Protein 6QTW (pdb70)

Solvent-accessible surface area: 12572 Å² total

CATH classification: 2.130.10.10

Organism: Arabidopsis thaliana (NCBI:txid3702)

Secondary structure (DSSP, 8-state):
---EEEEEEEE---EEEEEE-TTSSEEEEEETTSEEEEEEHHHHHH-----SEEEE-SS-EEEEEE-SSSTTEEEEEETTS-EEEEETTT--EEEEE---SS-EEEEEE-SSSTT-EEEEETTSEEEE----SS-SEEEE-SS-B--EE-SS-TTEEEEEBTTS-EEEEETT-TTS-SEEE---SS-EEEEEESSSSEEEEEETTTEEEEEETTTTEEEEEE--S--SSB---EEE-SSEEEE--TTSEEEEEETT-SS-SEEEE----EEEEEE-TTSSEEEEEETT--EEEEEEE-/-TTB---

GO terms:
  GO:0005634 nucleus (C, IDA)
  GO:0061630 ubiquitin protein ligase activity (F, EXP)
  GO:0005634 nucleus (C, EXP)
  GO:0005737 cytoplasm (C, EXP)
  GO:0004842 ubiquitin-protein transferase activity (F, IMP)
  GO:0005515 protein binding (F, IPI)
  GO:0061630 ubiquitin protein ligase activity (F, IDA)
  GO:0004842 ubiquitin-protein transferase activity (F, IDA)
  GO:0016604 nuclear body (C, IDA)
  GO:0009640 photomorphogenesis (P, IGI)
  GO:0009647 skotomorphogenesis (P, TAS)
  GO:0000152 nuclear ubiquitin ligase complex (C, TAS)
  GO:0010119 regulation of stomatal movement (P, IGI)
  GO:0009641 shade avoidance (P, IMP)
  GO:0009649 entrainment of circadian clock (P, IMP)
  GO:0009963 positive regulation of flavonoid biosynthetic process (P, IMP)
  GO:0010119 regulation of stomatal movement (P, IMP)
  GO:0010224 response to UV-B (P, IMP)
  GO:0046283 anthocyanin-containing compound metabolic process (P, IMP)
  GO:0048573 photoperiodism, flowering (P, IMP)

Nearest PDB structures (foldseek):
  6qtw-assembly1_A  TM=1.003E+00  e=1.533E-63  Arabidopsis thaliana
  6qtv-assembly1_A  TM=1.002E+00  e=5.139E-62  Arabidopsis thaliana
  6qtt-assembly1_A  TM=1.002E+00  e=6.359E-62  Arabidopsis thaliana
  6qts-assembly1_A  TM=1.002E+00  e=3.884E-61  Arabidopsis thaliana
  5kwn-assembly1_A  TM=9.994E-01  e=6.877E-60  Arabidopsis thaliana

Structure (mmCIF, N/CA/C/O backbone):
data_6QTW
#
_entry.id   6QTW
#
_cell.length_a   48.620
_cell.length_b   55.142
_cell.length_c   103.155
_cell.angle_alpha   90.000
_cell.angle_beta   90.000
_cell.angle_gamma   90.000
#
_symmetry.space_group_name_H-M   'P 21 21 21'
#
loop_
_entity.id
_entity.type
_entity.pdbx_description
1 polymer 'E3 ubiquitin-protein ligase COP1'
2 polymer Cryptochrome-1
3 non-polymer 'MALONATE ION'
4 non-polymer GLYCEROL
5 water water
#
loop_
_atom_site.group_PDB
_atom_site.id
_atom_site.type_symbol
_atom_site.label_atom_id
_atom_site.label_alt_id
_atom_site.label_comp_id
_atom_site.label_asym_id
_atom_site.label_entity_id
_atom_site.label_seq_id
_atom_site.pdbx_PDB_ins_code
_atom_site.Cartn_x
_atom_site.Cartn_y
_atom_site.Cartn_z
_atom_site.occupancy
_atom_site.B_iso_or_equiv
_atom_site.auth_seq_id
_atom_site.auth_comp_id
_atom_site.auth_asym_id
_atom_site.auth_atom_id
_atom_site.pdbx_PDB_model_num
ATOM 1 N N . ARG A 1 7 ? -34.09551 -16.37537 12.36550 1.000 33.19915 352 ARG A N 1
ATOM 2 C CA . ARG A 1 7 ? -33.35577 -16.73470 11.16628 1.000 32.02452 352 ARG A CA 1
ATOM 3 C C . ARG A 1 7 ? -32.01170 -17.39192 11.48310 1.000 26.41789 352 ARG A C 1
ATOM 4 O O . ARG A 1 7 ? -31.63264 -18.38723 10.86177 1.000 26.32670 352 ARG A O 1
ATOM 24 N N . TYR A 1 8 ? -31.28429 -16.81289 12.42867 1.000 20.55703 353 TYR A N 1
ATOM 25 C CA . TYR A 1 8 ? -29.98239 -17.32109 12.83168 1.000 15.59304 353 TYR A CA 1
ATOM 26 C C . TYR A 1 8 ? -29.97385 -17.61536 14.32163 1.000 14.92674 353 TYR A C 1
ATOM 27 O O . TYR A 1 8 ? -30.52869 -16.85473 15.11736 1.000 16.62566 353 TYR A O 1
ATOM 45 N N . SER A 1 9 ? -29.32594 -18.70927 14.70128 1.000 13.95097 354 SER A N 1
ATOM 46 C CA . SER A 1 9 ? -29.14574 -19.01410 16.10966 1.000 14.42456 354 SER A CA 1
ATOM 47 C C . SER A 1 9 ? -27.71190 -19.32123 16.49466 1.000 12.04273 354 SER A C 1
ATOM 48 O O . SER A 1 9 ? -27.44518 -19.46116 17.68760 1.000 12.05030 354 SER A O 1
ATOM 56 N N . ARG A 1 10 ? -26.78770 -19.44952 15.54030 1.000 11.09302 355 ARG A N 1
ATOM 57 C CA . ARG A 1 10 ? -25.42930 -19.85091 15.86111 1.000 11.66948 355 ARG A CA 1
ATOM 58 C C . ARG A 1 10 ? -24.45646 -19.25689 14.85303 1.000 10.98787 355 ARG A C 1
ATOM 59 O O . ARG A 1 10 ? -24.84590 -18.71186 13.81514 1.000 11.29939 355 ARG A O 1
ATOM 80 N N . LEU A 1 11 ? -23.17538 -19.39066 15.18583 1.000 11.53262 356 LEU A N 1
ATOM 81 C CA . LEU A 1 11 ? -22.06563 -19.06971 14.30671 1.000 11.33578 356 LEU A CA 1
ATOM 82 C C . LEU A 1 11 ? -21.33111 -20.37011 14.03583 1.000 11.24535 356 LEU A C 1
ATOM 83 O O . LEU A 1 11 ? -20.88827 -21.03729 14.97769 1.000 14.84882 356 LEU A O 1
ATOM 99 N N . ARG A 1 12 ? -21.23359 -20.74017 12.76875 1.000 10.21919 357 ARG A N 1
ATOM 100 C CA . ARG A 1 12 ? -20.50473 -21.93365 12.36500 1.000 11.64810 357 ARG A CA 1
ATOM 101 C C . ARG A 1 12 ? -19.07239 -21.54268 12.02026 1.000 10.63521 357 ARG A C 1
ATOM 102 O O . ARG A 1 12 ? -18.84044 -20.52989 11.35456 1.000 11.41510 357 ARG A O 1
ATOM 123 N N . VAL A 1 13 ? -18.12019 -22.35548 12.46245 1.000 10.35310 358 VAL A N 1
ATOM 124 C CA . VAL A 1 13 ? -16.72593 -22.17250 12.08622 1.000 10.85521 358 VAL A CA 1
ATOM 125 C C . VAL A 1 13 ? -16.51526 -22.84777 10.73912 1.000 11.01767 358 VAL A C 1
ATOM 126 O O . VAL A 1 13 ? -16.66660 -24.06678 10.61592 1.000 12.91860 358 VAL A O 1
ATOM 139 N N . ILE A 1 14 ? -16.13913 -22.06937 9.72999 1.000 9.73983 359 ILE A N 1
ATOM 140 C CA . ILE A 1 14 ? -15.83147 -22.65525 8.42843 1.000 11.81472 359 ILE A CA 1
ATOM 141 C C . ILE A 1 14 ? -14.34858 -22.67954 8.09027 1.000 12.70365 359 ILE A C 1
ATOM 142 O O . ILE A 1 14 ? -13.97506 -23.35724 7.12061 1.000 16.13054 359 ILE A O 1
ATOM 158 N N . ALA A 1 15 ? -13.49166 -21.99669 8.84896 1.000 11.79545 360 ALA A N 1
ATOM 159 C CA . ALA A 1 15 ? -12.05102 -22.08646 8.65974 1.000 13.48702 360 ALA A CA 1
ATOM 160 C C . ALA A 1 15 ? -11.38208 -21.53052 9.90909 1.000 12.85259 360 ALA A C 1
ATOM 161 O O . ALA A 1 15 ? -11.93892 -20.67313 10.59183 1.000 12.47588 360 ALA A O 1
ATOM 168 N N . GLU A 1 16 ? -10.17628 -22.00779 10.18424 1.000 14.80904 361 GLU A N 1
ATOM 169 C CA . GLU A 1 16 ? -9.40401 -21.56744 11.34083 1.000 17.36101 361 GLU A CA 1
ATOM 170 C C . GLU A 1 16 ? -7.94809 -21.53112 10.90856 1.000 17.86706 361 GLU A C 1
ATOM 171 O O . GLU A 1 16 ? -7.46474 -22.49045 10.29698 1.000 20.27962 361 GLU A O 1
ATOM 183 N N . ILE A 1 17 ? -7.27015 -20.41642 11.16727 1.000 17.26585 362 ILE A N 1
ATOM 184 C CA . ILE A 1 17 ? -5.83088 -20.30575 10.96243 1.000 19.51610 362 ILE A CA 1
ATOM 185 C C . ILE A 1 17 ? -5.23079 -20.15719 12.35205 1.000 22.65966 362 ILE A C 1
ATOM 186 O O . ILE A 1 17 ? -5.47528 -19.15325 13.03279 1.000 19.31056 362 ILE A O 1
ATOM 202 N N . ARG A 1 18 ? -4.44868 -21.14770 12.77709 1.000 28.66469 363 ARG A N 1
ATOM 203 C CA . ARG A 1 18 ? -3.88327 -21.13564 14.13181 1.000 34.89282 363 ARG A CA 1
ATOM 204 C C . ARG A 1 18 ? -2.42719 -20.70226 14.09897 1.000 35.07521 363 ARG A C 1
ATOM 205 O O . ARG A 1 18 ? -1.94150 -20.22663 13.07290 1.000 35.34671 363 ARG A O 1
ATOM 226 N N . ASN A 1 27 ? 0.94984 -12.49426 18.00330 1.000 27.52933 372 ASN A N 1
ATOM 227 C CA . ASN A 1 27 ? 0.22399 -12.41484 19.28592 1.000 24.78026 372 ASN A CA 1
ATOM 228 C C . ASN A 1 27 ? -1.13946 -11.74285 19.03633 1.000 17.54094 372 ASN A C 1
ATOM 229 O O . ASN A 1 27 ? -1.86278 -12.20211 18.17772 1.000 17.02692 372 ASN A O 1
ATOM 239 N N . ILE A 1 28 ? -1.48251 -10.67010 19.76536 1.000 13.83420 373 ILE A N 1
ATOM 240 C CA . ILE A 1 28 ? -2.78507 -10.02803 19.59587 1.000 11.93883 373 ILE A CA 1
ATOM 241 C C . ILE A 1 28 ? -2.93555 -9.52862 18.16893 1.000 10.78732 373 ILE A C 1
ATOM 242 O O . ILE A 1 28 ? -2.07417 -8.80579 17.66048 1.000 11.36411 373 ILE A O 1
ATOM 258 N N . VAL A 1 29 ? -4.04961 -9.87659 17.53635 1.000 9.78853 374 VAL A N 1
ATOM 259 C CA . VAL A 1 29 ? -4.42694 -9.32706 16.23968 1.000 8.43081 374 VAL A CA 1
ATOM 260 C C . VAL A 1 29 ? -5.31183 -8.11879 16.50609 1.000 8.21654 374 VAL A C 1
ATOM 261 O O . VAL A 1 29 ? -6.44964 -8.26569 16.95486 1.000 9.54727 374 VAL A O 1
ATOM 274 N N . SER A 1 30 ? -4.77561 -6.92244 16.22820 1.000 8.75395 375 SER A N 1
ATOM 275 C CA . SER A 1 30 ? -5.48452 -5.66956 16.44523 1.000 8.89741 375 SER A CA 1
ATOM 276 C C . SER A 1 30 ? -6.49736 -5.35582 15.35973 1.000 9.43744 375 SER A C 1
ATOM 277 O O . SER A 1 30 ? -7.42444 -4.57526 15.59887 1.000 10.75063 375 SER A O 1
ATOM 285 N N . SER A 1 31 ? -6.33208 -5.90994 14.16801 1.000 8.17230 376 SER A N 1
ATOM 286 C CA . SER A 1 31 ? -7.16568 -5.50640 13.05469 1.000 9.25092 376 SER A CA 1
ATOM 287 C C . SER A 1 31 ? -7.23989 -6.64358 12.05113 1.000 7.97856 376 SER A C 1
ATOM 288 O O . SER A 1 31 ? -6.24583 -7.33368 11.79903 1.000 9.23883 376 SER A O 1
ATOM 296 N N . ILE A 1 32 ? -8.43501 -6.86125 11.52066 1.000 8.65057 377 ILE A N 1
ATOM 297 C CA . ILE A 1 32 ? -8.67419 -7.82811 10.45219 1.000 7.82758 377 ILE A CA 1
ATOM 298 C C . ILE A 1 32 ? -9.67008 -7.17140 9.50453 1.000 7.82270 377 ILE A C 1
ATOM 299 O O . ILE A 1 32 ? -10.71898 -6.69907 9.94673 1.000 9.21696 377 ILE A O 1
ATOM 315 N N . GLU A 1 33 ? -9.32364 -7.08474 8.21916 1.000 8.50055 378 GLU A N 1
ATOM 316 C CA . GLU A 1 33 ? -10.14458 -6.32560 7.27881 1.000 8.46093 378 GLU A CA 1
ATOM 317 C C . GLU A 1 33 ? -10.09254 -6.92768 5.87741 1.000 8.55285 378 GLU A C 1
ATOM 318 O O . GLU A 1 33 ? -9.02047 -7.31839 5.41625 1.000 7.57664 378 GLU A O 1
ATOM 330 N N . PHE A 1 34 ? -11.24554 -6.94605 5.20380 1.000 8.74796 379 PHE A N 1
ATOM 331 C CA . PHE A 1 34 ? -11.34319 -7.30784 3.79688 1.000 8.49793 379 PHE A CA 1
ATOM 332 C C . PHE A 1 34 ? -10.97524 -6.14143 2.87755 1.000 8.87281 379 PHE A C 1
ATOM 333 O O . PHE A 1 34 ? -11.23873 -4.97341 3.18483 1.000 9.91354 379 PHE A O 1
ATOM 350 N N . ASP A 1 35 ? -10.40001 -6.47746 1.71599 1.000 9.10558 380 ASP A N 1
ATOM 351 C CA . ASP A 1 35 ? -10.15188 -5.48925 0.66556 1.000 9.44864 380 ASP A CA 1
ATOM 352 C C . ASP A 1 35 ? -11.46085 -5.06082 -0.01122 1.000 10.12856 380 ASP A C 1
ATOM 353 O O . ASP A 1 35 ? -12.56005 -5.48347 0.35171 1.000 11.18785 380 ASP A O 1
ATOM 362 N N . ARG A 1 36 ? -11.31943 -4.19771 -1.02388 1.000 11.53077 381 ARG A N 1
ATOM 363 C CA . ARG A 1 36 ? -12.46367 -3.56628 -1.67001 1.000 13.28332 381 ARG A CA 1
ATOM 364 C C . ARG A 1 36 ? -13.44880 -4.57868 -2.24035 1.000 12.06926 381 ARG A C 1
ATOM 365 O O . ARG A 1 36 ? -14.62931 -4.25610 -2.40665 1.000 14.11686 381 ARG A O 1
ATOM 386 N N . ASP A 1 37 ? -12.98960 -5.76884 -2.60241 1.000 10.24737 382 ASP A N 1
ATOM 387 C CA . ASP A 1 37 ? -13.82248 -6.76218 -3.26424 1.000 10.81355 382 ASP A CA 1
ATOM 388 C C . ASP A 1 37 ? -14.15858 -7.94737 -2.37163 1.000 10.25627 382 ASP A C 1
ATOM 389 O O . ASP A 1 37 ? -14.74686 -8.92383 -2.85229 1.000 11.66549 382 ASP A O 1
ATOM 398 N N . ASP A 1 38 ? -13.80666 -7.88412 -1.08549 1.000 9.62319 383 ASP A N 1
ATOM 399 C CA . ASP A 1 38 ? -13.95708 -9.02656 -0.17946 1.000 9.95812 383 ASP A CA 1
ATOM 400 C C . ASP A 1 38 ? -13.25902 -10.26119 -0.74557 1.000 10.44349 383 ASP A C 1
ATOM 401 O O . ASP A 1 38 ? -13.72424 -11.39160 -0.58587 1.000 12.77294 383 ASP A O 1
ATOM 410 N N . GLU A 1 39 ? -12.13275 -10.04537 -1.42067 1.000 10.92791 384 GLU A N 1
ATOM 411 C CA . GLU A 1 39 ? -11.34865 -11.13097 -1.99639 1.000 12.32112 384 GLU A CA 1
ATOM 412 C C . GLU A 1 39 ? -10.14698 -11.47894 -1.13208 1.000 11.61935 384 GLU A C 1
ATOM 413 O O . GLU A 1 39 ? -9.94110 -12.64379 -0.80369 1.000 12.49818 384 GLU A O 1
ATOM 425 N N . LEU A 1 40 ? -9.34619 -10.48946 -0.77404 1.000 10.40742 385 LEU A N 1
ATOM 426 C CA . LEU A 1 40 ? -8.25212 -10.64883 0.16727 1.000 9.47293 385 LEU A CA 1
ATOM 427 C C . LEU A 1 40 ? -8.66728 -10.07092 1.50256 1.000 8.83322 385 LEU A C 1
ATOM 428 O O . LEU A 1 40 ? -9.57465 -9.23469 1.59037 1.000 9.20309 385 LEU A O 1
ATOM 444 N N . PHE A 1 41 ? -8.00684 -10.53733 2.55299 1.000 8.87721 386 PHE A N 1
ATOM 445 C CA . PHE A 1 41 ? -8.10508 -9.87654 3.84392 1.000 8.40251 386 PHE A CA 1
ATOM 446 C C . PHE A 1 41 ? -6.72040 -9.74749 4.44539 1.000 8.86721 386 PHE A C 1
ATOM 447 O O . PHE A 1 41 ? -5.78941 -10.45923 4.07343 1.000 10.84477 386 PHE A O 1
ATOM 464 N N . ALA A 1 42 ? -6.59440 -8.80939 5.36873 1.000 8.28753 387 ALA A N 1
ATOM 465 C CA . ALA A 1 42 ? -5.32221 -8.55018 6.01076 1.000 9.19564 387 ALA A CA 1
ATOM 466 C C . ALA A 1 42 ? -5.49298 -8.53694 7.51550 1.000 8.41088 387 ALA A C 1
ATOM 467 O O . ALA A 1 42 ? -6.54736 -8.16870 8.03000 1.000 7.86009 387 ALA A O 1
ATOM 474 N N . THR A 1 43 ? -4.42592 -8.94031 8.20658 1.000 8.63627 388 THR A N 1
ATOM 475 C CA . THR A 1 43 ? -4.35739 -8.90701 9.66252 1.000 8.84532 388 THR A CA 1
ATOM 476 C C . THR A 1 43 ? -3.12428 -8.11806 10.07465 1.000 9.18547 388 THR A C 1
ATOM 477 O O . THR A 1 43 ? -2.12930 -8.05747 9.35006 1.000 9.75411 388 THR A O 1
ATOM 488 N N . ALA A 1 44 ? -3.19616 -7.52244 11.26002 1.000 8.82346 389 ALA A N 1
ATOM 489 C CA . ALA A 1 44 ? -2.05626 -6.81642 11.81546 1.000 9.27760 389 ALA A CA 1
ATOM 490 C C . ALA A 1 44 ? -2.22756 -6.72695 13.31706 1.000 9.39150 389 ALA A C 1
ATOM 491 O O . ALA A 1 44 ? -3.33522 -6.75317 13.83080 1.000 11.34304 389 ALA A O 1
ATOM 498 N N . GLY A 1 45 ? -1.11210 -6.56880 14.01094 1.000 9.59557 390 GLY A N 1
ATOM 499 C CA . GLY A 1 45 ? -1.17259 -6.42913 15.44266 1.000 10.02753 390 GLY A CA 1
ATOM 500 C C . GLY A 1 45 ? 0.17266 -6.23190 16.08609 1.000 10.63348 390 GLY A C 1
ATOM 501 O O . GLY A 1 45 ? 1.06186 -5.58727 15.52979 1.000 10.50355 390 GLY A O 1
ATOM 505 N N . VAL A 1 46 ? 0.33580 -6.81594 17.26825 1.000 10.97136 391 VAL A N 1
ATOM 506 C CA . VAL A 1 46 ? 1.53000 -6.57034 18.06166 1.000 12.87853 391 VAL A CA 1
ATOM 507 C C . VAL A 1 46 ? 2.76353 -7.28520 17.53844 1.000 14.03621 391 VAL A C 1
ATOM 508 O O . VAL A 1 46 ? 3.87336 -6.95862 17.96872 1.000 13.83739 391 VAL A O 1
ATOM 521 N N . SER A 1 47 ? 2.61539 -8.22132 16.60759 1.000 13.19573 392 SER A N 1
ATOM 522 C CA . SER A 1 47 ? 3.77430 -8.88898 16.03991 1.000 13.87763 392 SER A CA 1
ATOM 523 C C . SER A 1 47 ? 4.47817 -8.05767 14.97716 1.000 14.23510 392 SER A C 1
ATOM 524 O O . SER A 1 47 ? 5.49874 -8.50387 14.43782 1.000 15.25021 392 SER A O 1
ATOM 532 N N . ARG A 1 48 ? 3.98397 -6.86285 14.67052 1.000 12.98759 393 ARG A N 1
ATOM 533 C CA . ARG A 1 48 ? 4.69891 -5.94292 13.78034 1.000 12.42783 393 ARG A CA 1
ATOM 534 C C . ARG A 1 48 ? 4.77836 -6.48071 12.35238 1.000 13.23818 393 ARG A C 1
ATOM 535 O O . ARG A 1 48 ? 5.81718 -6.39145 11.69537 1.000 14.15164 393 ARG A O 1
ATOM 556 N N . CYS A 1 49 ? 3.68732 -7.05465 11.86781 1.000 13.65086 394 CYS A N 1
ATOM 557 C CA A CYS A 1 49 ? 3.62925 -7.62441 10.52147 0.625 14.46929 394 CYS A CA 1
ATOM 558 C CA B CYS A 1 49 ? 3.64325 -7.47336 10.48290 0.375 14.02113 394 CYS A CA 1
ATOM 559 C C . CYS A 1 49 ? 2.20888 -7.48648 9.98870 1.000 14.07777 394 CYS A C 1
ATOM 560 O O . CYS A 1 49 ? 1.26648 -7.84417 10.69580 1.000 16.73574 394 CYS A O 1
ATOM 575 N N . ILE A 1 50 ? 2.05391 -7.01935 8.76505 1.000 11.41933 395 ILE A N 1
ATOM 576 C CA . ILE A 1 50 ? 0.76692 -7.00977 8.08844 1.000 10.23156 395 ILE A CA 1
ATOM 577 C C . ILE A 1 50 ? 0.76461 -8.23037 7.18738 1.000 9.84764 395 ILE A C 1
ATOM 578 O O . ILE A 1 50 ? 1.65466 -8.37445 6.34577 1.000 11.71047 395 ILE A O 1
ATOM 594 N N . LYS A 1 51 ? -0.18668 -9.13750 7.39713 1.000 9.70984 396 LYS A N 1
ATOM 595 C CA . LYS A 1 51 ? -0.29321 -10.34992 6.60203 1.000 9.88639 396 LYS A CA 1
ATOM 596 C C . LYS A 1 51 ? -1.54413 -10.27821 5.75148 1.000 9.78183 396 LYS A C 1
ATOM 597 O O . LYS A 1 51 ? -2.60937 -9.90018 6.23641 1.000 11.75343 396 LYS A O 1
ATOM 616 N N . VAL A 1 52 ? -1.41440 -10.65240 4.48847 1.000 8.34866 397 VAL A N 1
ATOM 617 C CA . VAL A 1 52 ? -2.52119 -10.64058 3.53388 1.000 8.95399 397 VAL A CA 1
ATOM 618 C C . VAL A 1 52 ? -2.81350 -12.07467 3.12368 1.000 8.35324 397 VAL A C 1
ATOM 619 O O . VAL A 1 52 ? -1.90482 -12.82117 2.73048 1.000 9.73854 397 VAL A O 1
ATOM 632 N N . PHE A 1 53 ? -4.09058 -12.45432 3.21815 1.000 8.67906 398 PHE A N 1
ATOM 633 C CA . PHE A 1 53 ? -4.55676 -13.79238 2.89432 1.000 8.77550 398 PHE A CA 1
ATOM 634 C C . PHE A 1 53 ? -5.60501 -13.71390 1.79308 1.000 8.47537 398 PHE A C 1
ATOM 635 O O . PHE A 1 53 ? -6.32082 -12.71667 1.66894 1.000 9.41896 398 PHE A O 1
ATOM 652 N N . ASP A 1 54 ? -5.72732 -14.80461 1.02544 1.000 10.10145 399 ASP A N 1
ATOM 653 C CA . ASP A 1 54 ? -6.78198 -14.95636 0.02944 1.000 10.34524 399 ASP A CA 1
ATOM 654 C C . ASP A 1 54 ? -7.96988 -15.65472 0.69038 1.000 9.56483 399 ASP A C 1
ATOM 655 O O . ASP A 1 54 ? -7.84014 -16.78345 1.15614 1.000 10.01454 399 ASP A O 1
ATOM 664 N N . PHE A 1 55 ? -9.11603 -14.97699 0.74969 1.000 9.89325 400 PHE A N 1
ATOM 665 C CA . PHE A 1 55 ? -10.25751 -15.53000 1.46974 1.000 11.05276 400 PHE A CA 1
ATOM 666 C C . PHE A 1 55 ? -10.67005 -16.89987 0.92903 1.000 11.54021 400 PHE A C 1
ATOM 667 O O . PHE A 1 55 ? -10.88351 -17.84263 1.69495 1.000 10.84913 400 PHE A O 1
ATOM 684 N N . SER A 1 56 ? -10.81542 -17.03136 -0.38579 1.000 12.67179 401 SER A N 1
ATOM 685 C CA A SER A 1 56 ? -11.28327 -18.29221 -0.95112 0.109 13.33532 401 SER A CA 1
ATOM 686 C CA B SER A 1 56 ? -11.30628 -18.29699 -0.90810 0.891 13.53354 401 SER A CA 1
ATOM 687 C C . SER A 1 56 ? -10.32745 -19.42614 -0.61322 1.000 13.33158 401 SER A C 1
ATOM 688 O O . SER A 1 56 ? -10.74817 -20.54892 -0.31097 1.000 14.42961 401 SER A O 1
ATOM 703 N N . SER A 1 57 ? -9.01960 -19.14796 -0.65546 1.000 13.11241 402 SER A N 1
ATOM 704 C CA . SER A 1 57 ? -8.04453 -20.18171 -0.32947 1.000 14.35658 402 SER A CA 1
ATOM 705 C C . SER A 1 57 ? -8.17463 -20.61255 1.11989 1.000 13.35226 402 SER A C 1
ATOM 706 O O . SER A 1 57 ? -8.09777 -21.80741 1.43171 1.000 14.78831 402 SER A O 1
ATOM 714 N N . VAL A 1 58 ? -8.37590 -19.64897 2.02384 1.000 12.35191 403 VAL A N 1
ATOM 715 C CA . VAL A 1 58 ? -8.53248 -19.96021 3.43690 1.000 14.24586 403 VAL A CA 1
ATOM 716 C C . VAL A 1 58 ? -9.73840 -20.85627 3.65290 1.000 15.21230 403 VAL A C 1
ATOM 717 O O . VAL A 1 58 ? -9.68239 -21.82658 4.42116 1.000 15.75313 403 VAL A O 1
ATOM 730 N N . VAL A 1 59 ? -10.84504 -20.55547 2.97526 1.000 14.32323 404 VAL A N 1
ATOM 731 C CA . VAL A 1 59 ? -12.05895 -21.33310 3.18031 1.000 16.63388 404 VAL A CA 1
ATOM 732 C C . VAL A 1 59 ? -11.92085 -22.72444 2.58152 1.000 19.50342 404 VAL A C 1
ATOM 733 O O . VAL A 1 59 ? -12.42949 -23.69977 3.14290 1.000 20.69574 404 VAL A O 1
ATOM 746 N N . ASN A 1 60 ? -11.22742 -22.84711 1.45351 1.000 20.92705 405 ASN A N 1
ATOM 747 C CA . ASN A 1 60 ? -11.16412 -24.12142 0.73817 1.000 28.00802 405 ASN A CA 1
ATOM 748 C C . ASN A 1 60 ? -10.08505 -25.07411 1.23915 1.000 33.20507 405 ASN A C 1
ATOM 749 O O . ASN A 1 60 ? -10.20886 -26.28388 1.02347 1.000 32.91479 405 ASN A O 1
ATOM 760 N N . GLU A 1 61 ? -9.05834 -24.58369 1.90755 1.000 39.62599 406 GLU A N 1
ATOM 761 C CA . GLU A 1 61 ? -7.85361 -25.35108 2.18022 1.000 47.37158 406 GLU A CA 1
ATOM 762 C C . GLU A 1 61 ? -7.76009 -25.74906 3.64825 1.000 51.14682 406 GLU A C 1
ATOM 763 O O . GLU A 1 61 ? -8.51330 -25.25495 4.49217 1.000 51.55921 406 GLU A O 1
ATOM 775 N N . PRO A 1 62 ? -6.85223 -26.68385 3.98896 1.000 54.93344 407 PRO A N 1
ATOM 776 C CA . PRO A 1 62 ? -6.78759 -27.20471 5.36083 1.000 56.77307 407 PRO A CA 1
ATOM 777 C C . PRO A 1 62 ? -5.91080 -26.39208 6.31272 1.000 58.07890 407 PRO A C 1
ATOM 778 O O . PRO A 1 62 ? -4.78401 -26.03834 5.96893 1.000 58.95430 407 PRO A O 1
ATOM 789 N N . GLN A 1 66 ? -2.21413 -22.87262 5.47015 1.000 37.85721 411 GLN A N 1
ATOM 790 C CA . GLN A 1 66 ? -2.75862 -21.51909 5.41428 1.000 37.25315 411 GLN A CA 1
ATOM 791 C C . GLN A 1 66 ? -1.64319 -20.48305 5.51736 1.000 35.35762 411 GLN A C 1
ATOM 792 O O . GLN A 1 66 ? -1.29994 -20.02576 6.61232 1.000 37.81084 411 GLN A O 1
ATOM 805 N N . CYS A 1 67 ? -1.09223 -20.09932 4.36462 1.000 28.83031 412 CYS A N 1
ATOM 806 C CA A CYS A 1 67 ? 0.02777 -19.17964 4.33304 0.398 26.11284 412 CYS A CA 1
ATOM 807 C CA B CYS A 1 67 ? 0.04664 -19.19686 4.28169 0.602 26.04005 412 CYS A CA 1
ATOM 808 C C . CYS A 1 67 ? -0.38129 -17.85494 3.70349 1.000 21.58193 412 CYS A C 1
ATOM 809 O O . CYS A 1 67 ? -1.14747 -17.82833 2.74164 1.000 19.62388 412 CYS A O 1
ATOM 824 N N . PRO A 1 68 ? 0.09365 -16.72834 4.23772 1.000 18.06092 413 PRO A N 1
ATOM 825 C CA . PRO A 1 68 ? -0.23603 -15.44754 3.61226 1.000 14.75262 413 PRO A CA 1
ATOM 826 C C . PRO A 1 68 ? 0.39538 -15.33679 2.23718 1.000 14.00795 413 PRO A C 1
ATOM 827 O O . PRO A 1 68 ? 1.45530 -15.91450 1.97353 1.000 15.96467 413 PRO A O 1
ATOM 838 N N . ILE A 1 69 ? -0.26334 -14.56133 1.36645 1.000 12.01441 414 ILE A N 1
ATOM 839 C CA . ILE A 1 69 ? 0.29849 -14.27829 0.04938 1.000 12.20441 414 ILE A CA 1
ATOM 840 C C . ILE A 1 69 ? 1.24078 -13.07820 0.07411 1.000 12.39985 414 ILE A C 1
ATOM 841 O O . ILE A 1 69 ? 2.01591 -12.88666 -0.87804 1.000 13.90809 414 ILE A O 1
ATOM 857 N N . VAL A 1 70 ? 1.17885 -12.25699 1.11286 1.000 12.27360 415 VAL A N 1
ATOM 858 C CA . VAL A 1 70 ? 2.11834 -11.15967 1.31059 1.000 14.65820 415 VAL A CA 1
ATOM 859 C C . VAL A 1 70 ? 2.26020 -10.93506 2.80758 1.000 13.06953 415 VAL A C 1
ATOM 860 O O . VAL A 1 70 ? 1.28552 -11.06541 3.55279 1.000 11.77118 415 VAL A O 1
ATOM 873 N N . GLU A 1 71 ? 3.46874 -10.58137 3.23544 1.000 14.99444 416 GLU A N 1
ATOM 874 C CA . GLU A 1 71 ? 3.73322 -10.12913 4.59436 1.000 17.92294 416 GLU A CA 1
ATOM 875 C C . GLU A 1 71 ? 4.60740 -8.89064 4.49325 1.000 17.81070 416 GLU A C 1
ATOM 876 O O . GLU A 1 71 ? 5.55634 -8.86644 3.70365 1.000 19.82860 416 GLU A O 1
ATOM 888 N N . MET A 1 72 ? 4.26942 -7.86125 5.25693 1.000 15.37886 417 MET A N 1
ATOM 889 C CA . MET A 1 72 ? 5.04915 -6.63425 5.32267 1.000 13.80130 417 MET A CA 1
ATOM 890 C C . MET A 1 72 ? 5.41285 -6.38841 6.77400 1.000 14.00056 417 MET A C 1
ATOM 891 O O . MET A 1 72 ? 4.53039 -6.22056 7.61025 1.000 12.72703 417 MET A O 1
ATOM 905 N N . SER A 1 73 ? 6.70785 -6.40014 7.06810 1.000 17.16638 418 SER A N 1
ATOM 906 C CA . SER A 1 73 ? 7.18658 -6.13851 8.41704 1.000 18.17025 418 SER A CA 1
ATOM 907 C C . SER A 1 73 ? 7.15488 -4.64778 8.70311 1.000 16.41262 418 SER A C 1
ATOM 908 O O . SER A 1 73 ? 7.43787 -3.82992 7.82435 1.000 16.72534 418 SER A O 1
ATOM 916 N N . THR A 1 74 ? 6.82988 -4.29455 9.94424 1.000 15.28284 419 THR A N 1
ATOM 917 C CA . THR A 1 74 ? 6.69973 -2.89854 10.32662 1.000 16.86568 419 THR A CA 1
ATOM 918 C C . THR A 1 74 ? 7.62998 -2.57034 11.48470 1.000 21.64316 419 THR A C 1
ATOM 919 O O . THR A 1 74 ? 8.10598 -3.44899 12.20636 1.000 21.25855 419 THR A O 1
ATOM 930 N N . ARG A 1 75 ? 7.86410 -1.26729 11.64586 1.000 25.67898 420 ARG A N 1
ATOM 931 C CA . ARG A 1 75 ? 8.73029 -0.74435 12.69377 1.000 30.06101 420 ARG A CA 1
ATOM 932 C C . ARG A 1 75 ? 8.08795 -0.86823 14.06882 1.000 26.43358 420 ARG A C 1
ATOM 933 O O . ARG A 1 75 ? 8.79116 -1.03921 15.07124 1.000 27.17872 420 ARG A O 1
ATOM 954 N N . SER A 1 76 ? 6.76211 -0.84624 14.12799 1.000 21.06626 421 SER A N 1
ATOM 955 C CA . SER A 1 76 ? 6.03141 -0.62833 15.36295 1.000 17.92955 421 SER A CA 1
ATOM 956 C C . SER A 1 76 ? 4.81690 -1.53851 15.38556 1.000 14.61223 421 SER A C 1
ATOM 957 O O . SER A 1 76 ? 4.35089 -1.99626 14.34378 1.000 15.89360 421 SER A O 1
ATOM 965 N N . LYS A 1 77 ? 4.32773 -1.81450 16.59466 1.000 11.94336 422 LYS A N 1
ATOM 966 C CA . LYS A 1 77 ? 3.08033 -2.54773 16.75920 1.000 10.28518 422 LYS A CA 1
ATOM 967 C C . LYS A 1 77 ? 1.94760 -1.80520 16.06781 1.000 9.27937 422 LYS A C 1
ATOM 968 O O . LYS A 1 77 ? 1.89977 -0.57331 16.05350 1.000 10.91742 422 LYS A O 1
ATOM 987 N N . LEU A 1 78 ? 1.01596 -2.56216 15.50281 1.000 9.10140 423 LEU A N 1
ATOM 988 C CA . LEU A 1 78 ? -0.04853 -2.01019 14.68619 1.000 9.82134 423 LEU A CA 1
ATOM 989 C C . LEU A 1 78 ? -1.35760 -2.01419 15.45149 1.000 8.52937 423 LEU A C 1
ATOM 990 O O . LEU A 1 78 ? -1.69357 -2.99837 16.12258 1.000 9.63608 423 LEU A O 1
ATOM 1006 N N . SER A 1 79 ? -2.10100 -0.92449 15.31524 1.000 8.20215 424 SER A N 1
ATOM 1007 C CA . SER A 1 79 ? -3.40281 -0.80273 15.95296 1.000 7.22439 424 SER A CA 1
ATOM 1008 C C . SER A 1 79 ? -4.57456 -0.97536 14.99979 1.000 7.59907 424 SER A C 1
ATOM 1009 O O . SER A 1 79 ? -5.66973 -1.33381 15.45936 1.000 8.36085 424 SER A O 1
ATOM 1017 N N . CYS A 1 80 ? -4.41949 -0.67746 13.70561 1.000 7.48287 425 CYS A N 1
ATOM 1018 C CA . CYS A 1 80 ? -5.57292 -0.62370 12.80951 1.000 7.77263 425 CYS A CA 1
ATOM 1019 C C . CYS A 1 80 ? -5.11743 -0.69805 11.36486 1.000 6.71208 425 CYS A C 1
ATOM 1020 O O . CYS A 1 80 ? -4.02405 -0.24153 11.01832 1.000 8.69446 425 CYS A O 1
ATOM 1028 N N . LEU A 1 81 ? -5.99127 -1.26867 10.53174 1.000 7.41582 426 LEU A N 1
ATOM 1029 C CA . LEU A 1 81 ? -5.84799 -1.29609 9.08373 1.000 7.62897 426 LEU A CA 1
ATOM 1030 C C . LEU A 1 81 ? -7.09198 -0.74073 8.40819 1.000 8.18081 426 LEU A C 1
ATOM 1031 O O . LEU A 1 81 ? -8.19595 -0.83617 8.93975 1.000 8.70829 426 LEU A O 1
ATOM 1047 N N . SER A 1 82 ? -6.90345 -0.18440 7.21119 1.000 8.08510 427 SER A N 1
ATOM 1048 C CA . SER A 1 82 ? -8.03107 0.21702 6.38572 1.000 7.94713 427 SER A CA 1
ATOM 1049 C C . SER A 1 82 ? -7.63719 0.09853 4.92785 1.000 8.37055 427 SER A C 1
ATOM 1050 O O . SER A 1 82 ? -6.70317 0.76554 4.49270 1.000 8.34679 427 SER A O 1
ATOM 1058 N N . TRP A 1 83 ? -8.31692 -0.76712 4.18138 1.000 8.43112 428 TRP A N 1
ATOM 1059 C CA . TRP A 1 83 ? -8.02878 -0.87780 2.76457 1.000 8.42583 428 TRP A CA 1
ATOM 1060 C C . TRP A 1 83 ? -8.63225 0.29071 1.99023 1.000 8.98584 428 TRP A C 1
ATOM 1061 O O . TRP A 1 83 ? -9.69091 0.82307 2.33552 1.000 10.19073 428 TRP A O 1
ATOM 1082 N N . ASN A 1 84 ? -7.97360 0.64493 0.89700 1.000 9.06519 429 ASN A N 1
ATOM 1083 C CA . ASN A 1 84 ? -8.49463 1.68722 0.03059 1.000 10.29054 429 ASN A CA 1
ATOM 1084 C C . ASN A 1 84 ? -9.69966 1.14842 -0.72272 1.000 11.96616 429 ASN A C 1
ATOM 1085 O O . ASN A 1 84 ? -9.73923 -0.02216 -1.10472 1.000 13.27375 429 ASN A O 1
ATOM 1096 N N . LYS A 1 85 ? -10.69362 2.00450 -0.92394 1.000 12.46864 430 LYS A N 1
ATOM 1097 C CA . LYS A 1 85 ? -11.93755 1.58031 -1.53377 1.000 15.09232 430 LYS A CA 1
ATOM 1098 C C . LYS A 1 85 ? -11.91284 1.68632 -3.04195 1.000 16.72591 430 LYS A C 1
ATOM 1099 O O . LYS A 1 85 ? -12.84255 1.20979 -3.69152 1.000 20.99513 430 LYS A O 1
ATOM 1118 N N . HIS A 1 86 ? -10.89240 2.32006 -3.60726 1.000 14.15786 431 HIS A N 1
ATOM 1119 C CA . HIS A 1 86 ? -10.75231 2.46488 -5.04807 1.000 14.91361 431 HIS A CA 1
ATOM 1120 C C . HIS A 1 86 ? -9.51512 1.76105 -5.57722 1.000 14.99652 431 HIS A C 1
ATOM 1121 O O . HIS A 1 86 ? -9.61448 1.01782 -6.55884 1.000 17.19744 431 HIS A O 1
ATOM 1135 N N . GLU A 1 87 ? -8.35911 1.96191 -4.93864 1.000 12.28125 432 GLU A N 1
ATOM 1136 C CA . GLU A 1 87 ? -7.10949 1.29692 -5.30476 1.000 13.68149 432 GLU A CA 1
ATOM 1137 C C . GLU A 1 87 ? -7.07730 -0.05952 -4.60676 1.000 11.91358 432 GLU A C 1
ATOM 1138 O O . GLU A 1 87 ? -6.81646 -0.14800 -3.40862 1.000 12.24915 432 GLU A O 1
ATOM 1150 N N . LYS A 1 88 ? -7.31172 -1.11614 -5.38002 1.000 12.47741 433 LYS A N 1
ATOM 1151 C CA . LYS A 1 88 ? -7.41196 -2.47034 -4.85390 1.000 14.34769 433 LYS A CA 1
ATOM 1152 C C . LYS A 1 88 ? -6.25694 -2.81787 -3.93387 1.000 11.27335 433 LYS A C 1
ATOM 1153 O O . LYS A 1 88 ? -6.44453 -3.46211 -2.89384 1.000 11.47364 433 LYS A O 1
ATOM 1172 N N . ASN A 1 89 ? -5.05851 -2.42096 -4.30859 1.000 9.84210 434 ASN A N 1
ATOM 1173 C CA . ASN A 1 89 ? -3.85784 -2.95607 -3.70259 1.000 9.86081 434 ASN A CA 1
ATOM 1174 C C . ASN A 1 89 ? -3.33982 -2.10494 -2.55440 1.000 8.37063 434 ASN A C 1
ATOM 1175 O O . ASN A 1 89 ? -2.28631 -2.43450 -1.99834 1.000 9.49381 434 ASN A O 1
ATOM 1186 N N . HIS A 1 90 ? -4.02579 -1.02093 -2.19469 1.000 8.12253 435 HIS A N 1
ATOM 1187 C CA . HIS A 1 90 ? -3.52368 -0.10332 -1.18492 1.000 8.15587 435 HIS A CA 1
ATOM 1188 C C . HIS A 1 90 ? -4.22289 -0.31762 0.14862 1.000 8.03252 435 HIS A C 1
ATOM 1189 O O . HIS A 1 90 ? -5.44442 -0.48502 0.21014 1.000 7.66190 435 HIS A O 1
ATOM 1203 N N . ILE A 1 91 ? -3.43340 -0.25916 1.22237 1.000 8.82650 436 ILE A N 1
ATOM 1204 C CA . ILE A 1 91 ? -3.95014 -0.43747 2.57534 1.000 7.79048 436 ILE A CA 1
ATOM 1205 C C . ILE A 1 91 ? -3.20766 0.51106 3.50440 1.000 7.78031 436 ILE A C 1
ATOM 1206 O O . ILE A 1 91 ? -1.99012 0.68214 3.38852 1.000 9.37376 436 ILE A O 1
ATOM 1222 N N . ALA A 1 92 ? -3.94749 1.14697 4.40885 1.000 7.63498 437 ALA A N 1
ATOM 1223 C CA . ALA A 1 92 ? -3.36246 2.00735 5.42851 1.000 7.28433 437 ALA A CA 1
ATOM 1224 C C . ALA A 1 92 ? -3.24831 1.28146 6.76318 1.000 6.32811 437 ALA A C 1
ATOM 1225 O O . ALA A 1 92 ? -4.06010 0.41698 7.09782 1.000 8.01588 437 ALA A O 1
ATOM 1232 N N . SER A 1 93 ? -2.23338 1.65154 7.52782 1.000 7.01574 438 SER A N 1
ATOM 1233 C CA . SER A 1 93 ? -2.07025 1.16898 8.89163 1.000 8.16576 438 SER A CA 1
ATOM 1234 C C . SER A 1 93 ? -1.78201 2.33506 9.83316 1.000 8.24793 438 SER A C 1
ATOM 1235 O O . SER A 1 93 ? -1.23880 3.36660 9.43533 1.000 9.42565 438 SER A O 1
ATOM 1243 N N . SER A 1 94 ? -2.14631 2.15006 11.09324 1.000 7.41771 439 SER A N 1
ATOM 1244 C CA . SER A 1 94 ? -1.75452 3.03859 12.17472 1.000 8.33173 439 SER A CA 1
ATOM 1245 C C . SER A 1 94 ? -0.93967 2.22501 13.17153 1.000 7.96228 439 SER A C 1
ATOM 1246 O O . SER A 1 94 ? -1.19073 1.03017 13.35968 1.000 8.55579 439 SER A O 1
ATOM 1254 N N . ASP A 1 95 ? 0.05557 2.86290 13.80014 1.000 8.58920 440 ASP A N 1
ATOM 1255 C CA . ASP A 1 95 ? 0.96577 2.14304 14.68592 1.000 8.57920 440 ASP A CA 1
ATOM 1256 C C . ASP A 1 95 ? 1.18493 2.86350 16.01025 1.000 8.48701 440 ASP A C 1
ATOM 1257 O O . ASP A 1 95 ? 0.74305 3.99431 16.23139 1.000 8.60042 440 ASP A O 1
ATOM 1266 N N . TYR A 1 96 ? 1.83186 2.13856 16.92255 1.000 9.04853 441 TYR A N 1
ATOM 1267 C CA . TYR A 1 96 ? 2.01459 2.58577 18.29792 1.000 10.09997 441 TYR A CA 1
ATOM 1268 C C . TYR A 1 96 ? 2.99992 3.73822 18.42738 1.000 11.52426 441 TYR A C 1
ATOM 1269 O O . TYR A 1 96 ? 3.09780 4.32850 19.50620 1.000 13.26985 441 TYR A O 1
ATOM 1287 N N . GLU A 1 97 ? 3.73354 4.06597 17.37154 1.000 12.07638 442 GLU A N 1
ATOM 1288 C CA . GLU A 1 97 ? 4.57996 5.25507 17.33612 1.000 15.07752 442 GLU A CA 1
ATOM 1289 C C . GLU A 1 97 ? 3.83589 6.48064 16.82889 1.000 14.04279 442 GLU A C 1
ATOM 1290 O O . GLU A 1 97 ? 4.37554 7.59270 16.89044 1.000 16.16987 442 GLU A O 1
ATOM 1302 N N . GLY A 1 98 ? 2.60030 6.32186 16.36835 1.000 11.18371 443 GLY A N 1
ATOM 1303 C CA . GLY A 1 98 ? 1.83406 7.40203 15.80362 1.000 11.97670 443 GLY A CA 1
ATOM 1304 C C . GLY A 1 98 ? 1.88428 7.47803 14.30190 1.000 10.68528 443 GLY A C 1
ATOM 1305 O O . GLY A 1 98 ? 1.17896 8.31196 13.72091 1.000 12.37544 443 GLY A O 1
ATOM 1309 N N . ILE A 1 99 ? 2.65445 6.61482 13.65294 1.000 10.23137 444 ILE A N 1
ATOM 1310 C CA A ILE A 1 99 ? 2.83959 6.68866 12.21095 0.391 10.25582 444 ILE A CA 1
ATOM 1311 C CA B ILE A 1 99 ? 2.83008 6.69854 12.21178 0.609 10.23899 444 ILE A CA 1
ATOM 1312 C C . ILE A 1 99 ? 1.62333 6.10533 11.50656 1.000 9.66296 444 ILE A C 1
ATOM 1313 O O . ILE A 1 99 ? 1.12631 5.03119 11.87180 1.000 9.70409 444 ILE A O 1
ATOM 1344 N N . VAL A 1 100 ? 1.16891 6.80034 10.47580 1.000 8.84984 445 VAL A N 1
ATOM 1345 C CA . VAL A 1 100 ? 0.08723 6.33997 9.61316 1.000 8.02860 445 VAL A CA 1
ATOM 1346 C C . VAL A 1 100 ? 0.73587 6.07413 8.26252 1.000 7.65658 445 VAL A C 1
ATOM 1347 O O . VAL A 1 100 ? 1.33160 6.98052 7.66590 1.000 8.96349 445 VAL A O 1
ATOM 1360 N N . THR A 1 101 ? 0.65567 4.83071 7.79166 1.000 7.83035 446 THR A N 1
ATOM 1361 C CA . THR A 1 101 ? 1.35777 4.40162 6.58851 1.000 8.27546 446 THR A CA 1
ATOM 1362 C C . THR A 1 101 ? 0.34773 3.91846 5.56189 1.000 8.92681 446 THR A C 1
ATOM 1363 O O . THR A 1 101 ? -0.62798 3.24144 5.90736 1.000 10.07888 446 THR A O 1
ATOM 1374 N N . VAL A 1 102 ? 0.56909 4.28312 4.30221 1.000 8.68823 447 VAL A N 1
ATOM 1375 C CA . VAL A 1 102 ? -0.16434 3.70480 3.18596 1.000 7.60690 447 VAL A CA 1
ATOM 1376 C C . VAL A 1 102 ? 0.79349 2.78419 2.45448 1.000 9.07214 447 VAL A C 1
ATOM 1377 O O . VAL A 1 102 ? 1.89212 3.21379 2.07552 1.000 9.82280 447 VAL A O 1
ATOM 1390 N N . TRP A 1 103 ? 0.38735 1.52759 2.28551 1.000 8.39608 448 TRP A N 1
ATOM 1391 C CA . TRP A 1 103 ? 1.18960 0.47582 1.68488 1.000 8.67955 448 TRP A CA 1
ATOM 1392 C C . TRP A 1 103 ? 0.57130 -0.00232 0.37575 1.000 9.31074 448 TRP A C 1
ATOM 1393 O O . TRP A 1 103 ? -0.64074 0.04838 0.18477 1.000 8.65436 448 TRP A O 1
ATOM 1414 N N . ASP A 1 104 ? 1.41387 -0.51404 -0.51045 1.000 9.75799 449 ASP A N 1
ATOM 1415 C CA . ASP A 1 104 ? 0.97263 -1.25435 -1.68547 1.000 9.40137 449 ASP A CA 1
ATOM 1416 C C . ASP A 1 104 ? 1.31600 -2.72094 -1.46804 1.000 9.55470 449 ASP A C 1
ATOM 1417 O O . ASP A 1 104 ? 2.48925 -3.07264 -1.33486 1.000 9.63815 449 ASP A O 1
ATOM 1426 N N . VAL A 1 105 ? 0.28954 -3.57395 -1.40795 1.000 9.09937 450 VAL A N 1
ATOM 1427 C CA . VAL A 1 105 ? 0.50149 -4.98818 -1.09727 1.000 10.68327 450 VAL A CA 1
ATOM 1428 C C . VAL A 1 105 ? 1.09581 -5.77334 -2.25193 1.000 11.55924 450 VAL A C 1
ATOM 1429 O O . VAL A 1 105 ? 1.54558 -6.90114 -2.03881 1.000 13.61188 450 VAL A O 1
ATOM 1442 N N . THR A 1 106 ? 1.08915 -5.22615 -3.47199 1.000 10.98560 451 THR A N 1
ATOM 1443 C CA . THR A 1 106 ? 1.77532 -5.89950 -4.57105 1.000 12.26836 451 THR A CA 1
ATOM 1444 C C . THR A 1 106 ? 3.27380 -5.60156 -4.55730 1.000 12.19382 451 THR A C 1
ATOM 1445 O O . THR A 1 106 ? 4.08587 -6.50091 -4.77723 1.000 12.53510 451 THR A O 1
ATOM 1456 N N . THR A 1 107 ? 3.67139 -4.35713 -4.29617 1.000 13.77330 452 THR A N 1
ATOM 1457 C CA . THR A 1 107 ? 5.09276 -4.02894 -4.27754 1.000 14.93003 452 THR A CA 1
ATOM 1458 C C . THR A 1 107 ? 5.72679 -4.16253 -2.89573 1.000 13.34184 452 THR A C 1
ATOM 1459 O O . THR A 1 107 ? 6.96618 -4.14172 -2.78881 1.000 14.27166 452 THR A O 1
ATOM 1470 N N . ARG A 1 108 ? 4.90755 -4.27032 -1.85435 1.000 13.42914 453 ARG A N 1
ATOM 1471 C CA . ARG A 1 108 ? 5.31374 -4.31326 -0.45568 1.000 14.33717 453 ARG A CA 1
ATOM 1472 C C . ARG A 1 108 ? 5.84201 -2.97839 0.05457 1.000 15.60706 453 ARG A C 1
ATOM 1473 O O . ARG A 1 108 ? 6.31115 -2.89793 1.20050 1.000 17.27488 453 ARG A O 1
ATOM 1494 N N . GLN A 1 109 ? 5.78874 -1.92392 -0.74472 1.000 16.05843 454 GLN A N 1
ATOM 1495 C CA . GLN A 1 109 ? 6.42784 -0.68641 -0.32291 1.000 17.02025 454 GLN A CA 1
ATOM 1496 C C . GLN A 1 109 ? 5.45867 0.20976 0.41952 1.000 12.94046 454 GLN A C 1
ATOM 1497 O O . GLN A 1 109 ? 4.24291 0.16035 0.22119 1.000 12.06135 454 GLN A O 1
ATOM 1511 N N . SER A 1 110 ? 6.00668 0.99668 1.32615 1.000 13.53101 455 SER A N 1
ATOM 1512 C CA . SER A 1 110 ? 5.23901 2.08745 1.90555 1.000 13.19373 455 SER A CA 1
ATOM 1513 C C . SER A 1 110 ? 5.18696 3.19296 0.86285 1.000 11.96568 455 SER A C 1
ATOM 1514 O O . SER A 1 110 ? 6.21438 3.59866 0.31192 1.000 15.78555 455 SER A O 1
ATOM 1522 N N . LEU A 1 111 ? 3.98217 3.63777 0.55050 1.000 10.76434 456 LEU A N 1
ATOM 1523 C CA . LEU A 1 111 ? 3.79337 4.72933 -0.39080 1.000 10.10713 456 LEU A CA 1
ATOM 1524 C C . LEU A 1 111 ? 3.82790 6.08010 0.31126 1.000 10.10578 456 LEU A C 1
ATOM 1525 O O . LEU A 1 111 ? 4.35357 7.05376 -0.24200 1.000 11.46115 456 LEU A O 1
ATOM 1541 N N . MET A 1 112 ? 3.23279 6.16709 1.50451 1.000 9.64642 457 MET A N 1
ATOM 1542 C CA . MET A 1 112 ? 3.25148 7.38587 2.29814 1.000 9.13982 457 MET A CA 1
ATOM 1543 C C . MET A 1 112 ? 3.49621 6.99108 3.74090 1.000 9.41683 457 MET A C 1
ATOM 1544 O O . MET A 1 112 ? 2.98513 5.97057 4.20524 1.000 9.89800 457 MET A O 1
ATOM 1558 N N . GLU A 1 113 ? 4.28951 7.79652 4.43951 1.000 10.62936 458 GLU A N 1
ATOM 1559 C CA . GLU A 1 113 ? 4.50132 7.64443 5.87242 1.000 11.99172 458 GLU A CA 1
ATOM 1560 C C . GLU A 1 113 ? 4.19790 8.98937 6.50071 1.000 10.94432 458 GLU A C 1
ATOM 1561 O O . GLU A 1 113 ? 4.97108 9.94126 6.34477 1.000 13.24926 458 GLU A O 1
ATOM 1573 N N . TYR A 1 114 ? 3.07473 9.05812 7.20390 1.000 10.08471 459 TYR A N 1
ATOM 1574 C CA . TYR A 1 114 ? 2.61091 10.29248 7.81912 1.000 9.88613 459 TYR A CA 1
ATOM 1575 C C . TYR A 1 114 ? 3.00950 10.26445 9.28788 1.000 9.99554 459 TYR A C 1
ATOM 1576 O O . TYR A 1 114 ? 2.56856 9.38859 10.03227 1.000 10.44460 459 TYR A O 1
ATOM 1594 N N . GLU A 1 115 ? 3.82773 11.23168 9.71858 1.000 11.82031 460 GLU A N 1
ATOM 1595 C CA . GLU A 1 115 ? 4.50118 11.14475 11.01117 1.000 14.44485 460 GLU A CA 1
ATOM 1596 C C . GLU A 1 115 ? 4.18804 12.31084 11.94705 1.000 13.91285 460 GLU A C 1
ATOM 1597 O O . GLU A 1 115 ? 4.92820 12.53571 12.91719 1.000 15.78192 460 GLU A O 1
ATOM 1609 N N . GLU A 1 116 ? 3.08570 13.01778 11.72329 1.000 11.43722 461 GLU A N 1
ATOM 1610 C CA . GLU A 1 116 ? 2.78802 14.18819 12.53929 1.000 11.45653 461 GLU A CA 1
ATOM 1611 C C . GLU A 1 116 ? 2.28976 13.83563 13.93767 1.000 10.18585 461 GLU A C 1
ATOM 1612 O O . GLU A 1 116 ? 2.50727 14.61588 14.87720 1.000 12.54535 461 GLU A O 1
ATOM 1624 N N . HIS A 1 117 ? 1.56727 12.72594 14.10599 1.000 9.25337 462 HIS A N 1
ATOM 1625 C CA . HIS A 1 117 ? 1.08733 12.40105 15.43931 1.000 9.40329 462 HIS A CA 1
ATOM 1626 C C . HIS A 1 117 ? 2.27258 12.21304 16.37676 1.000 11.23318 462 HIS A C 1
ATOM 1627 O O . HIS A 1 117 ? 3.32174 11.69504 15.98737 1.000 12.82269 462 HIS A O 1
ATOM 1641 N N . GLU A 1 118 ? 2.09845 12.63168 17.62329 1.000 12.01296 463 GLU A N 1
ATOM 1642 C CA . GLU A 1 118 ? 3.18412 12.59472 18.58952 1.000 14.07615 463 GLU A CA 1
ATOM 1643 C C . GLU A 1 118 ? 3.09841 11.41233 19.53352 1.000 13.12098 463 GLU A C 1
ATOM 1644 O O . GLU A 1 118 ? 3.99554 11.22681 20.35662 1.000 15.57733 463 GLU A O 1
ATOM 1656 N N . LYS A 1 119 ? 2.01330 10.65730 19.46919 1.000 11.33145 464 LYS A N 1
ATOM 1657 C CA A LYS A 1 119 ? 1.82530 9.46869 20.28135 0.367 11.17857 464 LYS A CA 1
ATOM 1658 C CA B LYS A 1 119 ? 1.83001 9.46456 20.27535 0.633 11.33240 464 LYS A CA 1
ATOM 1659 C C . LYS A 1 119 ? 1.11551 8.43625 19.41705 1.000 10.83861 464 LYS A C 1
ATOM 1660 O O . LYS A 1 119 ? 0.63500 8.74334 18.32553 1.000 10.19915 464 LYS A O 1
ATOM 1697 N N . ARG A 1 120 ? 1.05733 7.20981 19.92760 1.000 10.16337 465 ARG A N 1
ATOM 1698 C CA . ARG A 1 120 ? 0.28957 6.11070 19.35385 1.000 9.23487 465 ARG A CA 1
ATOM 1699 C C . ARG A 1 120 ? -0.96981 6.56217 18.64568 1.000 8.55873 465 ARG A C 1
ATOM 1700 O O . ARG A 1 120 ? -1.77796 7.30097 19.20543 1.000 8.91360 465 ARG A O 1
ATOM 1721 N N . ALA A 1 121 ? -1.12781 6.12790 17.40316 1.000 8.75904 466 ALA A N 1
ATOM 1722 C CA . ALA A 1 121 ? -2.36092 6.30334 16.65924 1.000 9.15430 466 ALA A CA 1
ATOM 1723 C C . ALA A 1 121 ? -3.16363 5.01584 16.79974 1.000 9.25206 466 ALA A C 1
ATOM 1724 O O . ALA A 1 121 ? -2.63277 3.92607 16.57460 1.000 10.39636 466 ALA A O 1
ATOM 1731 N N . TRP A 1 122 ? -4.42411 5.14476 17.2041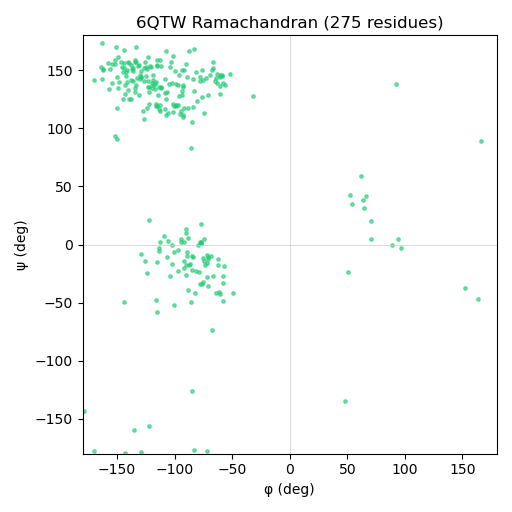0 1.000 7.63471 467 TRP A N 1
ATOM 1732 C CA . TRP A 1 122 ? -5.25190 3.97581 17.44962 1.000 8.06491 467 TRP A CA 1
ATOM 1733 C C . TRP A 1 122 ? -6.05814 3.53908 16.24542 1.000 7.81647 467 TRP A C 1
ATOM 1734 O O . TRP A 1 122 ? -6.49989 2.38065 16.18797 1.000 8.18037 467 TRP A O 1
ATOM 1755 N N . SER A 1 123 ? -6.27011 4.42113 15.28549 1.000 6.96023 468 SER A N 1
ATOM 1756 C CA A SER A 1 123 ? -7.25118 4.16572 14.24195 0.621 7.61268 468 SER A CA 1
ATOM 1757 C CA B SER A 1 123 ? -7.17120 4.07489 14.20830 0.379 7.29593 468 SER A CA 1
ATOM 1758 C C . SER A 1 123 ? -6.85632 4.88955 12.96779 1.000 7.81330 468 SER A C 1
ATOM 1759 O O . SER A 1 123 ? -6.31155 6.00110 13.02234 1.000 9.43856 468 SER A O 1
ATOM 1774 N N . VAL A 1 124 ? -7.18392 4.27887 11.83272 1.000 8.37460 469 VAL A N 1
ATOM 1775 C CA . VAL A 1 124 ? -7.08827 4.90737 10.51326 1.000 7.47421 469 VAL A CA 1
ATOM 1776 C C . VAL A 1 124 ? -8.28165 4.43356 9.69320 1.000 8.24390 469 VAL A C 1
ATOM 1777 O O . VAL A 1 124 ? -8.71749 3.28165 9.82930 1.000 9.36193 469 VAL A O 1
ATOM 1790 N N . ASP A 1 125 ? -8.80291 5.31892 8.84559 1.000 7.24578 470 ASP A N 1
ATOM 1791 C CA . ASP A 1 125 ? -9.92178 4.97089 7.97214 1.000 6.88962 470 ASP A CA 1
ATOM 1792 C C . ASP A 1 125 ? -9.78655 5.68656 6.63227 1.000 6.56049 470 ASP A C 1
ATOM 1793 O O . ASP A 1 125 ? -9.69780 6.90739 6.59228 1.000 8.06838 470 ASP A O 1
ATOM 1802 N N . PHE A 1 126 ? -9.80701 4.91534 5.53459 1.000 6.95712 471 PHE A N 1
ATOM 1803 C CA . PHE A 1 126 ? -9.90095 5.46903 4.18791 1.000 8.69005 471 PHE A CA 1
ATOM 1804 C C . PHE A 1 126 ? -11.36835 5.76480 3.85661 1.000 8.13620 471 PHE A C 1
ATOM 1805 O O . PHE A 1 126 ? -12.22939 4.89956 4.02085 1.000 9.22464 471 PHE A O 1
ATOM 1822 N N . SER A 1 127 ? -11.63916 6.95984 3.33238 1.000 7.43880 472 SER A N 1
ATOM 1823 C CA . SER A 1 127 ? -12.98328 7.30989 2.88612 1.000 8.49338 472 SER A CA 1
ATOM 1824 C C . SER A 1 127 ? -13.42510 6.44518 1.70759 1.000 8.92610 472 SER A C 1
ATOM 1825 O O . SER A 1 127 ? -12.65348 6.16183 0.79213 1.000 9.05323 472 SER A O 1
ATOM 1833 N N . ARG A 1 128 ? -14.69410 6.05192 1.71552 1.000 9.40321 473 ARG A N 1
ATOM 1834 C CA . ARG A 1 128 ? -15.24456 5.29175 0.60583 1.000 10.92044 473 ARG A CA 1
ATOM 1835 C C . ARG A 1 128 ? -15.55900 6.18011 -0.58995 1.000 10.89407 473 ARG A C 1
ATOM 1836 O O . ARG A 1 128 ? -15.43851 5.74161 -1.74083 1.000 14.32817 473 ARG A O 1
ATOM 1857 N N . THR A 1 129 ? -15.97346 7.41641 -0.35476 1.000 10.01263 474 THR A N 1
ATOM 1858 C CA . THR A 1 129 ? -16.46764 8.27143 -1.43531 1.000 9.76518 474 THR A CA 1
ATOM 1859 C C . THR A 1 129 ? -15.43032 9.23692 -1.99291 1.000 10.26620 474 THR A C 1
ATOM 1860 O O . THR A 1 129 ? -15.58978 9.70436 -3.12493 1.000 13.25228 474 THR A O 1
ATOM 1871 N N . GLU A 1 130 ? -14.39402 9.57629 -1.23061 1.000 8.58090 475 GLU A N 1
ATOM 1872 C CA A GLU A 1 130 ? -13.24867 10.34870 -1.71426 0.312 9.23513 475 GLU A CA 1
ATOM 1873 C CA B GLU A 1 130 ? -13.24936 10.33893 -1.72838 0.688 9.34320 475 GLU A CA 1
ATOM 1874 C C . GLU A 1 130 ? -12.05374 9.49239 -1.35164 1.000 9.44238 475 GLU A C 1
ATOM 1875 O O . GLU A 1 130 ? -11.42258 9.69549 -0.29169 1.000 8.81623 475 GLU A O 1
ATOM 1898 N N . PRO A 1 131 ? -11.70252 8.50579 -2.17833 1.000 10.70895 476 PRO A N 1
ATOM 1899 C CA . PRO A 1 131 ? -10.83218 7.42191 -1.71520 1.000 10.14781 476 PRO A CA 1
ATOM 1900 C C . PRO A 1 131 ? -9.38927 7.80505 -1.50147 1.000 9.68853 476 PRO A C 1
ATOM 1901 O O . PRO A 1 131 ? -8.64438 6.98775 -0.95599 1.000 10.49827 476 PRO A O 1
ATOM 1912 N N . SER A 1 132 ? -8.96120 8.99844 -1.89993 1.000 8.58765 477 SER A N 1
ATOM 1913 C CA A SER A 1 132 ? -7.62727 9.48342 -1.57292 0.852 9.28556 477 SER A CA 1
ATOM 1914 C CA B SER A 1 132 ? -7.61763 9.44763 -1.55941 0.148 8.81741 477 SER A CA 1
ATOM 1915 C C . SER A 1 132 ? -7.53867 10.05126 -0.16275 1.000 8.79181 477 SER A C 1
ATOM 1916 O O . SER A 1 132 ? -6.43500 10.38351 0.28522 1.000 10.14486 477 SER A O 1
ATOM 1931 N N . MET A 1 133 ? -8.66171 10.17287 0.53314 1.000 7.08751 478 MET A N 1
ATOM 1932 C CA . MET A 1 133 ? -8.68069 10.75996 1.86034 1.000 8.71376 478 MET A CA 1
ATOM 1933 C C . MET A 1 133 ? -8.68480 9.69465 2.93964 1.000 7.90551 478 MET A C 1
ATOM 1934 O O . MET A 1 133 ? -9.37936 8.68123 2.82851 1.000 9.13891 478 MET A O 1
ATOM 1948 N N . LEU A 1 134 ? -7.90368 9.93565 3.98367 1.000 7.77600 479 LEU A N 1
ATOM 1949 C CA . LEU A 1 134 ? -7.88043 9.03560 5.12603 1.000 8.13578 479 LEU A CA 1
ATOM 1950 C C . LEU A 1 134 ? -7.77111 9.85094 6.40283 1.000 8.36296 479 LEU A C 1
ATOM 1951 O O . LEU A 1 134 ? -7.22539 10.95107 6.41288 1.000 9.20205 479 LEU A O 1
ATOM 1967 N N . VAL A 1 135 ? -8.33324 9.31509 7.47682 1.000 7.82298 480 VAL A N 1
ATOM 1968 C CA . VAL A 1 135 ? -8.37358 10.01290 8.75662 1.000 7.60548 480 VAL A CA 1
ATOM 1969 C C . VAL A 1 135 ? -7.75219 9.11650 9.81867 1.000 7.32541 480 VAL A C 1
ATOM 1970 O O . VAL A 1 135 ? -7.90244 7.89404 9.78157 1.000 7.80347 480 VAL A O 1
ATOM 1983 N N . SER A 1 136 ? -7.06181 9.72812 10.77634 1.000 8.01585 481 SER A N 1
ATOM 1984 C CA . SER A 1 136 ? -6.46326 9.00332 11.89166 1.000 8.13680 481 SER A CA 1
ATOM 1985 C C . SER A 1 136 ? -6.74862 9.72227 13.20669 1.000 7.56463 481 SER A C 1
ATOM 1986 O O . SER A 1 136 ? -7.02224 10.92478 13.23128 1.000 7.75220 481 SER A O 1
ATOM 1994 N N . GLY A 1 137 ? -6.68455 8.95420 14.29117 1.000 7.40239 482 GLY A N 1
ATOM 1995 C CA . GLY A 1 137 ? -6.84687 9.48524 15.63854 1.000 7.24975 482 GLY A CA 1
ATOM 1996 C C . GLY A 1 137 ? -5.82166 8.88064 16.57833 1.000 7.29161 482 GLY A C 1
ATOM 1997 O O . GLY A 1 137 ? -5.40931 7.72489 16.42077 1.000 8.59494 482 GLY A O 1
ATOM 2001 N N . SER A 1 138 ? -5.45688 9.65202 17.60195 1.000 8.03931 483 SER A N 1
ATOM 2002 C CA . SER A 1 138 ? -4.26822 9.34817 18.39615 1.000 8.76439 483 SER A CA 1
ATOM 2003 C C . SER A 1 138 ? -4.43887 9.66642 19.87947 1.000 7.45283 483 SER A C 1
ATOM 2004 O O . SER A 1 138 ? -5.23635 10.51922 20.27898 1.000 8.23701 483 SER A O 1
ATOM 2012 N N . ASP A 1 139 ? -3.63157 8.98132 20.69349 1.000 7.88506 484 ASP A N 1
ATOM 2013 C CA . ASP A 1 139 ? -3.43781 9.34904 22.08931 1.000 9.60118 484 ASP A CA 1
ATOM 2014 C C . ASP A 1 139 ? -2.94285 10.79069 22.26381 1.000 10.60263 484 ASP A C 1
ATOM 2015 O O . ASP A 1 139 ? -3.05548 11.33829 23.36849 1.000 12.42547 484 ASP A O 1
ATOM 2024 N N . ASP A 1 140 ? -2.39828 11.41493 21.20645 1.000 9.43567 485 ASP A N 1
ATOM 2025 C CA . ASP A 1 140 ? -2.00718 12.82312 21.26302 1.000 9.21072 485 ASP A CA 1
ATOM 2026 C C . ASP A 1 140 ? -3.19299 13.77667 21.22518 1.000 9.83097 485 ASP A C 1
ATOM 2027 O O . ASP A 1 140 ? -2.97111 14.99768 21.21233 1.000 11.80401 485 ASP A O 1
ATOM 2036 N N . CYS A 1 141 ? -4.41932 13.25481 21.23717 1.000 9.32319 486 CYS A N 1
ATOM 2037 C CA . CYS A 1 141 ? -5.63813 14.04696 21.30170 1.000 10.85726 486 CYS A CA 1
ATOM 2038 C C . CYS A 1 141 ? -5.91594 14.80763 20.00940 1.000 11.05705 486 CYS A C 1
ATOM 2039 O O . CYS A 1 141 ? -6.68407 15.78456 20.01004 1.000 13.66203 486 CYS A O 1
ATOM 2047 N N . LYS A 1 142 ? -5.32931 14.38146 18.89597 1.000 10.84913 487 LYS A N 1
ATOM 2048 C CA A LYS A 1 142 ? -5.58165 14.99790 17.60136 0.736 10.48680 487 LYS A CA 1
ATOM 2049 C CA B LYS A 1 142 ? -5.57837 14.99660 17.60109 0.264 10.62819 487 LYS A CA 1
ATOM 2050 C C . LYS A 1 142 ? -6.26199 14.02213 16.65114 1.000 9.61006 487 LYS A C 1
ATOM 2051 O O . LYS A 1 142 ? -6.00542 12.81172 16.66978 1.000 9.89956 487 LYS A O 1
ATOM 2086 N N . VAL A 1 143 ? -7.13043 14.57505 15.80314 1.000 8.72121 488 VAL A N 1
ATOM 2087 C CA . VAL A 1 143 ? -7.62949 13.88836 14.61349 1.000 9.28451 488 VAL A CA 1
ATOM 2088 C C . VAL A 1 143 ? -6.93654 14.54989 13.43571 1.000 8.62130 488 VAL A C 1
ATOM 2089 O O . VAL A 1 143 ? -6.89336 15.77869 13.36008 1.000 9.16117 488 VAL A O 1
ATOM 2102 N N . LYS A 1 144 ? -6.36958 13.75333 12.54600 1.000 8.70421 489 LYS A N 1
ATOM 2103 C CA . LYS A 1 144 ? -5.71157 14.27036 11.35288 1.000 8.32984 489 LYS A CA 1
ATOM 2104 C C . LYS A 1 144 ? -6.33856 13.65197 10.11676 1.000 8.73876 489 LYS A C 1
ATOM 2105 O O . LYS A 1 144 ? -6.61997 12.45363 10.08358 1.000 8.87038 489 LYS A O 1
ATOM 2124 N N . VAL A 1 145 ? -6.60306 14.49997 9.12045 1.000 8.19042 490 VAL A N 1
ATOM 2125 C CA . VAL A 1 145 ? -7.10567 14.08920 7.81499 1.000 8.17644 490 VAL A CA 1
ATOM 2126 C C . VAL A 1 145 ? -5.97343 14.25761 6.81995 1.000 8.52198 490 VAL A C 1
ATOM 2127 O O . VAL A 1 145 ? -5.34323 15.32446 6.76180 1.000 9.27603 490 VAL A O 1
ATOM 2140 N N . TRP A 1 146 ? -5.72943 13.21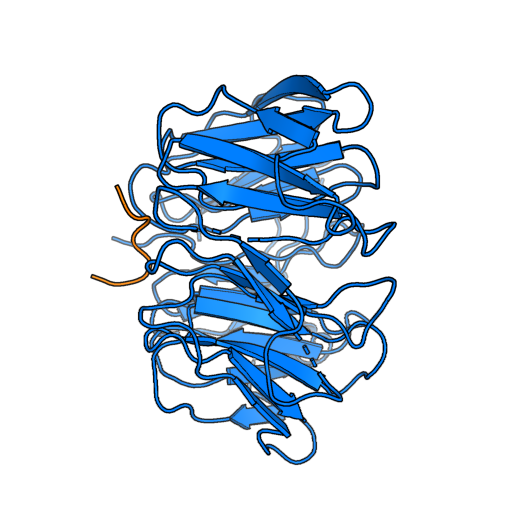548 6.04099 1.000 8.18710 491 TRP A N 1
ATOM 2141 C CA . TRP A 1 146 ? -4.66409 13.15995 5.06996 1.000 7.63543 491 TRP A CA 1
ATOM 2142 C C . TRP A 1 146 ? -5.21175 12.88783 3.67603 1.000 6.94502 491 TRP A C 1
ATOM 2143 O O . TRP A 1 146 ? -6.27353 12.29486 3.51983 1.000 8.53340 491 TRP A O 1
ATOM 2176 N N . THR A 1 148 ? -3.67942 11.19786 0.02075 1.000 8.69857 493 THR A N 1
ATOM 2177 C CA . THR A 1 148 ? -2.54136 10.42080 -0.45082 1.000 8.77779 493 THR A CA 1
ATOM 2178 C C . THR A 1 148 ? -1.63041 11.15043 -1.42786 1.000 9.69902 493 THR A C 1
ATOM 2179 O O . THR A 1 148 ? -0.51277 10.71306 -1.65603 1.000 9.83563 493 THR A O 1
ATOM 2190 N N . ARG A 1 149 ? -2.10571 12.25874 -1.99043 1.000 8.91572 494 ARG A N 1
ATOM 2191 C CA . ARG A 1 149 ? -1.29299 13.07889 -2.88244 1.000 9.15452 494 ARG A CA 1
ATOM 2192 C C . ARG A 1 149 ? -0.54468 14.20085 -2.16624 1.000 8.97818 494 ARG A C 1
ATOM 2193 O O . ARG A 1 149 ? 0.14442 14.97162 -2.83058 1.000 8.00877 494 ARG A O 1
ATOM 2214 N N . GLN A 1 150 ? -0.64367 14.30681 -0.84482 1.000 8.99043 495 GLN A N 1
ATOM 2215 C CA . GLN A 1 150 ? -0.00781 15.38021 -0.09330 1.000 8.94335 495 GLN A CA 1
ATOM 2216 C C . GLN A 1 150 ? 0.70460 14.82408 1.13002 1.000 9.86901 495 GLN A C 1
ATOM 2217 O O . GLN A 1 150 ? 0.17462 13.96165 1.84127 1.000 9.81187 495 GLN A O 1
ATOM 2231 N N . GLU A 1 151 ? 1.91724 15.33086 1.38283 1.000 9.08284 496 GLU A N 1
ATOM 2232 C CA . GLU A 1 151 ? 2.72140 14.84100 2.50384 1.000 10.50612 496 GLU A CA 1
ATOM 2233 C C . GLU A 1 151 ? 2.25229 15.37125 3.85283 1.000 10.95089 496 GLU A C 1
ATOM 2234 O O . GLU A 1 151 ? 2.34624 14.64861 4.84322 1.000 13.29717 496 GLU A O 1
ATOM 2246 N N . ALA A 1 152 ? 1.74351 16.60048 3.91443 1.000 10.94865 497 ALA A N 1
ATOM 2247 C CA . ALA A 1 152 ? 1.28329 17.20352 5.15366 1.000 11.38252 497 ALA A CA 1
ATOM 2248 C C . ALA A 1 152 ? -0.21132 16.98507 5.35670 1.000 9.97562 497 ALA A C 1
ATOM 2249 O O . ALA A 1 152 ? -0.98038 16.90098 4.39996 1.000 10.38178 497 ALA A O 1
ATOM 2256 N N . SER A 1 153 ? -0.62761 16.91616 6.62029 1.000 10.41250 498 SER A N 1
ATOM 2257 C CA . SER A 1 153 ? -2.04943 16.75252 6.89777 1.000 9.99497 498 SER A CA 1
ATOM 2258 C C . SER A 1 153 ? -2.84936 17.90261 6.29065 1.000 11.27713 498 SER A C 1
ATOM 2259 O O . SER A 1 153 ? -2.38878 19.05411 6.22150 1.000 11.97204 498 SER A O 1
ATOM 2267 N N . VAL A 1 154 ? -4.05492 17.57831 5.83632 1.000 10.92915 499 VAL A N 1
ATOM 2268 C CA A VAL A 1 154 ? -4.90703 18.60542 5.25406 0.286 11.23151 499 VAL A CA 1
ATOM 2269 C CA B VAL A 1 154 ? -4.97451 18.55200 5.24024 0.714 11.83994 499 VAL A CA 1
ATOM 2270 C C . VAL A 1 154 ? -5.80537 19.25526 6.30313 1.000 11.24725 499 VAL A C 1
ATOM 2271 O O . VAL A 1 154 ? -6.08422 20.45490 6.19835 1.000 12.95508 499 VAL A O 1
ATOM 2296 N N . ILE A 1 155 ? -6.21929 18.50274 7.33249 1.000 11.87981 500 ILE A N 1
ATOM 2297 C CA . ILE A 1 155 ? -7.02588 19.02193 8.43824 1.000 10.54432 500 ILE A CA 1
ATOM 2298 C C . ILE A 1 155 ? -6.45288 18.45512 9.73441 1.000 10.83418 500 ILE A C 1
ATOM 2299 O O . ILE A 1 155 ? -6.05464 17.28966 9.78930 1.000 10.60969 500 ILE A O 1
ATOM 2315 N N . ASN A 1 156 ? -6.42201 19.28610 10.77722 1.000 12.33020 501 ASN A N 1
ATOM 2316 C CA . ASN A 1 156 ? -6.04141 18.86611 12.11859 1.000 12.83713 501 ASN A CA 1
ATOM 2317 C C . ASN A 1 156 ? -7.10376 19.37509 13.07920 1.000 11.59998 501 ASN A C 1
ATOM 2318 O O . ASN A 1 156 ? -7.45704 20.55897 13.04062 1.000 13.57169 501 ASN A O 1
ATOM 2329 N N . ILE A 1 157 ? -7.62707 18.48219 13.91885 1.000 10.56316 502 ILE A N 1
ATOM 2330 C CA . ILE A 1 157 ? -8.58896 18.83287 14.95941 1.000 9.97064 502 ILE A CA 1
ATOM 2331 C C . ILE A 1 157 ? -7.92540 18.55508 16.30042 1.000 11.76565 502 ILE A C 1
ATOM 2332 O O . ILE A 1 157 ? -7.57567 17.40987 16.59403 1.000 10.88331 502 ILE A O 1
ATOM 2348 N N . ASP A 1 158 ? -7.77426 19.59242 17.10869 1.000 13.81010 503 ASP A N 1
ATOM 2349 C CA . ASP A 1 158 ? -7.23943 19.46421 18.45613 1.000 16.46200 503 ASP A CA 1
ATOM 2350 C C . ASP A 1 158 ? -8.38943 19.17653 19.41067 1.000 15.60802 503 ASP A C 1
ATOM 2351 O O . ASP A 1 158 ? -9.29866 20.00027 19.57268 1.000 17.43555 503 ASP A O 1
ATOM 2360 N N . MET A 1 159 ? -8.34808 18.01860 20.04492 1.000 14.92016 504 MET A N 1
ATOM 2361 C CA A MET A 1 159 ? -9.37377 17.53890 20.95856 0.364 15.27106 504 MET A CA 1
ATOM 2362 C CA B MET A 1 159 ? -9.39780 17.64631 20.97741 0.636 15.07268 504 MET A CA 1
ATOM 2363 C C . MET A 1 159 ? -8.83394 17.55218 22.38694 1.000 15.47060 504 MET A C 1
ATOM 2364 O O . MET A 1 159 ? -7.64237 17.73866 22.62028 1.000 16.84970 504 MET A O 1
ATOM 2391 N N . LYS A 1 160 ? -9.72636 17.32757 23.34828 1.000 18.25865 505 LYS A N 1
ATOM 2392 C CA . LYS A 1 160 ? -9.33777 17.42736 24.75341 1.000 19.96041 505 LYS A CA 1
ATOM 2393 C C . LYS A 1 160 ? -8.83562 16.11810 25.34698 1.000 17.73181 505 LYS A C 1
ATOM 2394 O O . LYS A 1 160 ? -8.19887 16.13560 26.40554 1.000 20.29862 505 LYS A O 1
ATOM 2413 N N . ALA A 1 161 ? -9.11384 14.99080 24.71452 1.000 14.98401 506 ALA A N 1
ATOM 2414 C CA . ALA A 1 161 ? -8.80274 13.69946 25.29644 1.000 13.03989 506 ALA A CA 1
ATOM 2415 C C . ALA A 1 161 ? -8.36360 12.73917 24.19955 1.000 11.36984 506 ALA A C 1
ATOM 2416 O O . ALA A 1 161 ? -8.53007 13.00685 22.99760 1.000 11.58324 506 ALA A O 1
ATOM 2423 N N . ASN A 1 162 ? -7.79960 11.60979 24.63088 1.000 12.04344 507 ASN A N 1
ATOM 2424 C CA . ASN A 1 162 ? -7.28430 10.60550 23.70914 1.000 10.92480 507 ASN A CA 1
ATOM 2425 C C . ASN A 1 162 ? -8.37384 10.16336 22.74633 1.000 10.55012 507 ASN A C 1
ATOM 2426 O O . ASN A 1 162 ? -9.51334 9.90968 23.14842 1.000 11.25088 507 ASN A O 1
ATOM 2437 N N . ILE A 1 163 ? -8.01061 10.02916 21.47487 1.000 9.15307 508 ILE A N 1
ATOM 2438 C CA A ILE A 1 163 ? -8.92640 9.57356 20.43972 0.713 9.49474 508 ILE A CA 1
ATOM 2439 C CA B ILE A 1 163 ? -8.93176 9.57100 20.44296 0.287 8.67863 508 ILE A CA 1
ATOM 2440 C C . ILE A 1 163 ? -8.67802 8.09459 20.20755 1.000 7.98313 508 ILE A C 1
ATOM 2441 O O . ILE A 1 163 ? -7.55460 7.69539 19.87371 1.000 9.36366 508 ILE A O 1
ATOM 2472 N N . CYS A 1 164 ? -9.73052 7.29787 20.35868 1.000 8.28110 509 CYS A N 1
ATOM 2473 C CA . CYS A 1 164 ? -9.64200 5.86499 20.25685 1.000 9.21720 509 CYS A CA 1
ATOM 2474 C C . CYS A 1 164 ? -10.03427 5.31911 18.89907 1.000 7.34822 509 CYS A C 1
ATOM 2475 O O . CYS A 1 164 ? -9.58703 4.22592 18.52231 1.000 8.56770 509 CYS A O 1
ATOM 2500 N N . VAL A 1 166 ? -11.74580 6.62425 14.74210 1.000 8.08932 511 VAL A N 1
ATOM 2501 C CA . VAL A 1 166 ? -12.24275 7.58950 13.78085 1.000 8.50021 511 VAL A CA 1
ATOM 2502 C C . VAL A 1 166 ? -12.82432 6.80534 12.61646 1.000 8.63507 511 VAL A C 1
ATOM 2503 O O . VAL A 1 166 ? -12.25889 5.79175 12.22531 1.000 11.57091 511 VAL A O 1
ATOM 2516 N N . LYS A 1 167 ? -13.93415 7.26320 12.05458 1.000 7.00754 512 LYS A N 1
ATOM 2517 C CA . LYS A 1 167 ? -14.53882 6.59458 10.91619 1.000 6.86305 512 LYS A CA 1
ATOM 2518 C C . LYS A 1 167 ? -15.24971 7.61622 10.04531 1.000 6.09274 512 LYS A C 1
ATOM 2519 O O . LYS A 1 167 ? -15.99898 8.45315 10.55097 1.000 7.21005 512 LYS A O 1
ATOM 2538 N N . TYR A 1 168 ? -15.04405 7.50424 8.73442 1.000 6.28133 513 TYR A N 1
ATOM 2539 C CA . TYR A 1 168 ? -15.77123 8.31111 7.76688 1.000 6.58103 513 TYR A CA 1
ATOM 2540 C C . TYR A 1 168 ? -17.18917 7.80463 7.59579 1.000 6.96063 513 TYR A C 1
ATOM 2541 O O . TYR A 1 168 ? -17.43786 6.60084 7.55017 1.000 8.46123 513 TYR A O 1
ATOM 2559 N N . ASN A 1 169 ? -18.11714 8.73159 7.44607 1.000 7.71523 514 ASN A N 1
ATOM 2560 C CA . ASN A 1 169 ? -19.45307 8.37744 6.99552 1.000 7.63118 514 ASN A CA 1
ATOM 2561 C C . ASN A 1 169 ? -19.36293 7.68726 5.63714 1.000 6.75476 514 ASN A C 1
ATOM 2562 O O . ASN A 1 169 ? -18.56327 8.09878 4.78722 1.000 7.58789 514 ASN A O 1
ATOM 2573 N N . PRO A 1 170 ? -20.14938 6.62919 5.40011 1.000 7.09184 515 PRO A N 1
ATOM 2574 C CA . PRO A 1 170 ? -20.01251 5.87949 4.14092 1.000 8.11379 515 PRO A CA 1
ATOM 2575 C C . PRO A 1 170 ? -20.53449 6.61976 2.92528 1.000 8.43038 515 PRO A C 1
ATOM 2576 O O . PRO A 1 170 ? -20.21067 6.22861 1.79336 1.000 10.66398 515 PRO A O 1
ATOM 2587 N N . GLY A 1 171 ? -21.33126 7.66962 3.12153 1.000 7.51128 516 GLY A N 1
ATOM 2588 C CA . GLY A 1 171 ? -21.95866 8.37568 2.02872 1.000 8.61291 516 GLY A CA 1
ATOM 2589 C C . GLY A 1 171 ? -21.32402 9.68678 1.65188 1.000 7.06325 516 GLY A C 1
ATOM 2590 O O . GLY A 1 171 ? -21.61954 10.20802 0.57588 1.000 8.43136 516 GLY A O 1
ATOM 2594 N N . SER A 1 172 ? -20.48587 10.23941 2.53549 1.000 7.93027 517 SER A N 1
ATOM 2595 C CA . SER A 1 172 ? -19.89352 11.53875 2.30158 1.000 7.70967 517 SER A CA 1
ATOM 2596 C C . SER A 1 172 ? -18.60835 11.68202 3.09824 1.000 7.91141 517 SER A C 1
ATOM 2597 O O . SER A 1 172 ? -18.56833 11.38101 4.29994 1.000 9.52316 517 SER A O 1
ATOM 2605 N N . SER A 1 173 ? -17.58254 12.18097 2.42924 1.000 7.52421 518 SER A N 1
ATOM 2606 C CA . SER A 1 173 ? -16.30163 12.42559 3.05642 1.000 7.76859 518 SER A CA 1
ATOM 2607 C C . SER A 1 173 ? -16.30933 13.68555 3.90273 1.000 8.01199 518 SER A C 1
ATOM 2608 O O . SER A 1 173 ? -15.27832 14.03307 4.46975 1.000 9.36835 518 SER A O 1
ATOM 2616 N N . ASN A 1 174 ? -17.43721 14.38063 4.00439 1.000 7.77087 519 ASN A N 1
ATOM 2617 C CA . ASN A 1 174 ? -17.45906 15.54437 4.86628 1.000 7.77073 519 ASN A CA 1
ATOM 2618 C C . ASN A 1 174 ? -17.71598 15.21995 6.32439 1.000 7.81683 519 ASN A C 1
ATOM 2619 O O . ASN A 1 174 ? -17.56354 16.11424 7.15821 1.000 9.72703 519 ASN A O 1
ATOM 2630 N N . TYR A 1 175 ? -18.10342 13.99053 6.66970 1.000 6.47062 520 TYR A N 1
ATOM 2631 C CA . TYR A 1 175 ? -18.43505 13.68061 8.05410 1.000 7.48077 520 TYR A CA 1
ATOM 2632 C C . TYR A 1 175 ? -17.57960 12.55380 8.60513 1.000 8.23725 520 TYR A C 1
ATOM 2633 O O . TYR A 1 175 ? -17.36444 11.54248 7.93119 1.000 7.71619 520 TYR A O 1
ATOM 2651 N N . ILE A 1 176 ? -17.09359 12.74431 9.83265 1.000 7.55265 521 ILE A N 1
ATOM 2652 C CA . ILE A 1 176 ? -16.40097 11.69939 10.57167 1.000 7.42142 521 ILE A CA 1
ATOM 2653 C C . ILE A 1 176 ? -16.99657 11.56789 11.96309 1.000 6.37566 521 ILE A C 1
ATOM 2654 O O . ILE A 1 176 ? -17.38999 12.56249 12.58159 1.000 8.36656 521 ILE A O 1
ATOM 2670 N N . ALA A 1 177 ? -17.05321 10.32949 12.45103 1.000 6.47429 522 ALA A N 1
ATOM 2671 C CA . ALA A 1 177 ? -17.32659 10.04010 13.84777 1.000 7.21256 522 ALA A CA 1
ATOM 2672 C C . ALA A 1 177 ? -16.00642 9.81367 14.57522 1.000 7.34843 522 ALA A C 1
ATOM 2673 O O . ALA A 1 177 ? -15.11982 9.11930 14.06689 1.000 8.01584 522 ALA A O 1
ATOM 2680 N N . VAL A 1 178 ? -15.89857 10.38259 15.77617 1.000 7.38029 523 VAL A N 1
ATOM 2681 C CA . VAL A 1 178 ? -14.68335 10.32808 16.58763 1.000 7.24482 523 VAL A CA 1
ATOM 2682 C C . VAL A 1 178 ? -15.07245 9.80939 17.96706 1.000 6.88133 523 VAL A C 1
ATOM 2683 O O . VAL A 1 178 ? -15.82233 10.45810 18.70180 1.000 9.04917 523 VAL A O 1
ATOM 2696 N N . GLY A 1 179 ? -14.56828 8.61586 18.32568 1.000 7.11577 524 GLY A N 1
ATOM 2697 C CA . GLY A 1 179 ? -14.78426 8.07504 19.65276 1.000 8.22485 524 GLY A CA 1
ATOM 2698 C C . GLY A 1 179 ? -13.63850 8.44767 20.57109 1.000 7.91604 524 GLY A C 1
ATOM 2699 O O . GLY A 1 179 ? -12.47048 8.24415 20.22873 1.000 8.77189 524 GLY A O 1
ATOM 2703 N N . SER A 1 180 ? -13.97789 8.99857 21.72212 1.000 8.67842 525 SER A N 1
ATOM 2704 C CA . SER A 1 180 ? -12.99695 9.60211 22.60148 1.000 8.45165 525 SER A CA 1
ATOM 2705 C C . SER A 1 180 ? -12.96751 8.94001 23.97185 1.000 9.38790 525 SER A C 1
ATOM 2706 O O . SER A 1 180 ? -13.96180 8.39464 24.45488 1.000 9.75239 525 SER A O 1
ATOM 2714 N N . ALA A 1 181 ? -11.79798 9.02176 24.60280 1.000 9.25089 526 ALA A N 1
ATOM 2715 C CA . ALA A 1 181 ? -11.65043 8.62280 25.99489 1.000 9.97598 526 ALA A CA 1
ATOM 2716 C C . ALA A 1 181 ? -12.49247 9.46563 26.93806 1.000 10.76208 526 ALA A C 1
ATOM 2717 O O . ALA A 1 181 ? -12.63965 9.08670 28.11080 1.000 10.88426 526 ALA A O 1
ATOM 2724 N N . ASP A 1 182 ? -13.04037 10.58811 26.46647 1.000 10.52157 527 ASP A N 1
ATOM 2725 C CA . ASP A 1 182 ? -13.92488 11.40454 27.28990 1.000 10.44831 527 ASP A CA 1
ATOM 2726 C C . ASP A 1 182 ? -15.33276 10.83191 27.38726 1.000 8.41205 527 ASP A C 1
ATOM 2727 O O . ASP A 1 182 ? -16.18845 11.43677 28.03495 1.000 10.54606 527 ASP A O 1
ATOM 2736 N N . HIS A 1 183 ? -15.58278 9.67777 26.78601 1.000 8.84920 528 HIS A N 1
ATOM 2737 C CA . HIS A 1 183 ? -16.81339 8.90479 26.85841 1.000 7.51017 528 HIS A CA 1
ATOM 2738 C C . HIS A 1 183 ? -17.80259 9.31337 25.78045 1.000 8.16032 528 HIS A C 1
ATOM 2739 O O . HIS A 1 183 ? -18.88416 8.74100 25.74623 1.000 9.14637 528 HIS A O 1
ATOM 2753 N N . HIS A 1 184 ? -17.47886 10.28645 24.93181 1.000 8.52769 529 HIS A N 1
ATOM 2754 C CA . HIS A 1 184 ? -18.43340 10.80887 23.96544 1.000 7.48615 529 HIS A CA 1
ATOM 2755 C C . HIS A 1 184 ? -18.01592 10.47308 22.54124 1.000 8.34079 529 HIS A C 1
ATOM 2756 O O . HIS A 1 184 ? -16.84034 10.20057 22.25206 1.000 9.10934 529 HIS A O 1
ATOM 2770 N N . ILE A 1 185 ? -19.00214 10.51035 21.64700 1.000 8.04164 530 ILE A N 1
ATOM 2771 C CA . ILE A 1 185 ? -18.75898 10.45849 20.20598 1.000 7.77592 530 ILE A CA 1
ATOM 2772 C C . ILE A 1 185 ? -18.88861 11.87723 19.67163 1.000 8.67343 530 ILE A C 1
ATOM 2773 O O . ILE A 1 185 ? -19.95446 12.49835 19.78173 1.000 9.29309 530 ILE A O 1
ATOM 2789 N N . HIS A 1 186 ? -17.82428 12.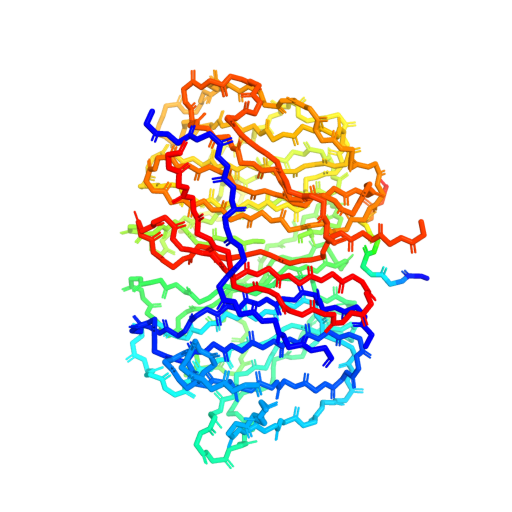37855 19.06905 1.000 7.22494 531 HIS A N 1
ATOM 2790 C CA . HIS A 1 186 ? -17.83132 13.70108 18.46475 1.000 6.67423 531 HIS A CA 1
ATOM 2791 C C . HIS A 1 186 ? -18.02348 13.52466 16.96421 1.000 7.33981 531 HIS A C 1
ATOM 2792 O O . HIS A 1 186 ? -17.22349 12.86936 16.30427 1.000 8.28794 531 HIS A O 1
ATOM 2806 N N . TYR A 1 187 ? -19.10419 14.07443 16.43745 1.000 7.09747 532 TYR A N 1
ATOM 2807 C CA . TYR A 1 187 ? -19.46076 13.91132 15.03242 1.000 6.67179 532 TYR A CA 1
ATOM 2808 C C . TYR A 1 187 ? -19.16140 15.22990 14.33287 1.000 8.31357 532 TYR A C 1
ATOM 2809 O O . TYR A 1 187 ? -19.80901 16.24004 14.60737 1.000 9.19714 532 TYR A O 1
ATOM 2827 N N . TYR A 1 188 ? -18.17687 15.21036 13.43706 1.000 7.96146 533 TYR A N 1
ATOM 2828 C CA . TYR A 1 188 ? -17.68520 16.42065 12.79751 1.000 8.17986 533 TYR A CA 1
ATOM 2829 C C . TYR A 1 188 ? -18.09064 16.51769 11.33388 1.000 8.67193 533 TYR A C 1
ATOM 2830 O O . TYR A 1 188 ? -18.07042 15.52852 10.59051 1.000 8.67399 533 TYR A O 1
ATOM 2848 N N . ASP A 1 189 ? -18.40024 17.74646 10.93213 1.000 9.80609 534 ASP A N 1
ATOM 2849 C CA . ASP A 1 189 ? -18.41975 18.17256 9.54346 1.000 8.81605 534 ASP A CA 1
ATOM 2850 C C . ASP A 1 189 ? -17.06651 18.81345 9.26396 1.000 9.07251 534 ASP A C 1
ATOM 2851 O O . ASP A 1 189 ? -16.73888 19.86395 9.82477 1.000 9.20263 534 ASP A O 1
ATOM 2860 N N . LEU A 1 190 ? -16.26655 18.16135 8.42285 1.000 8.75544 535 LEU A N 1
ATOM 2861 C CA . LEU A 1 190 ? -14.90688 18.61419 8.15454 1.000 10.16384 535 LEU A CA 1
ATOM 2862 C C . LEU A 1 190 ? -14.85596 19.93404 7.38809 1.000 9.14050 535 LEU A C 1
ATOM 2863 O O . LEU A 1 190 ? -13.76456 20.50880 7.24545 1.000 10.82291 535 LEU A O 1
ATOM 2879 N N . ARG A 1 191 ? -15.98813 20.41005 6.87775 1.000 8.95339 536 ARG A N 1
ATOM 2880 C CA . ARG A 1 191 ? -16.05678 21.73892 6.27634 1.000 10.52224 536 ARG A CA 1
ATOM 2881 C C . ARG A 1 191 ? -16.02124 22.85065 7.30795 1.000 12.61339 536 ARG A C 1
ATOM 2882 O O . ARG A 1 191 ? -15.74816 23.99299 6.93643 1.000 14.99066 536 ARG A O 1
ATOM 2903 N N . ASN A 1 192 ? -16.28885 22.54893 8.58460 1.000 12.69165 537 ASN A N 1
ATOM 2904 C CA . ASN A 1 192 ? -16.16667 23.54737 9.64859 1.000 16.87561 537 ASN A CA 1
ATOM 2905 C C . ASN A 1 192 ? -15.82823 22.81383 10.94671 1.000 15.75980 537 ASN A C 1
ATOM 2906 O O . ASN A 1 192 ? -16.72236 22.37288 11.66867 1.000 17.23839 537 ASN A O 1
ATOM 2917 N N . ILE A 1 193 ? -14.53518 22.70881 11.23882 1.000 16.58545 538 ILE A N 1
ATOM 2918 C CA . ILE A 1 193 ? -14.09477 21.93865 12.39402 1.000 17.69360 538 ILE A CA 1
ATOM 2919 C C . ILE A 1 193 ? -14.02665 22.73597 13.68834 1.000 17.01797 538 ILE A C 1
ATOM 2920 O O . ILE A 1 193 ? -13.54408 22.22283 14.69593 1.000 17.76362 538 ILE A O 1
ATOM 2936 N N . SER A 1 194 ? -14.48191 23.99391 13.67633 1.000 16.71012 539 SER A N 1
ATOM 2937 C CA . SER A 1 194 ? -14.40784 24.77238 14.91181 1.000 18.70633 539 SER A CA 1
ATOM 2938 C C . SER A 1 194 ? -15.32254 24.21249 15.99334 1.000 19.22821 539 SER A C 1
ATOM 2939 O O . SER A 1 194 ? -15.05194 24.40163 17.18818 1.000 19.60570 539 SER A O 1
ATOM 2947 N N . GLN A 1 195 ? -16.39792 23.53705 15.60913 1.000 18.63431 540 GLN A N 1
ATOM 2948 C CA . GLN A 1 195 ? -17.23835 22.81028 16.54975 1.000 19.55667 540 GLN A CA 1
ATOM 2949 C C . GLN A 1 195 ? -17.74447 21.55118 15.86040 1.000 16.26486 540 GLN A C 1
ATOM 2950 O O . GLN A 1 195 ? -17.95921 21.54666 14.64258 1.000 16.70687 540 GLN A O 1
ATOM 2964 N N . PRO A 1 196 ? -17.95849 20.47532 16.59945 1.000 13.62400 541 PRO A N 1
ATOM 2965 C CA . PRO A 1 196 ? -18.62289 19.31198 16.00237 1.000 12.56957 541 PRO A CA 1
ATOM 2966 C C . PRO A 1 196 ? -20.07189 19.63290 15.64030 1.000 11.69435 541 PRO A C 1
ATOM 2967 O O . PRO A 1 196 ? -20.68222 20.56193 16.16848 1.000 13.22907 541 PRO A O 1
ATOM 2978 N N . LEU A 1 197 ? -20.62388 18.86686 14.69671 1.000 10.06807 542 LEU A N 1
ATOM 2979 C CA . LEU A 1 197 ? -22.05572 18.95429 14.43820 1.000 10.93713 542 LEU A CA 1
ATOM 2980 C C . LEU A 1 197 ? -22.85867 18.56767 15.67113 1.000 10.72192 542 LEU A C 1
ATOM 2981 O O . LEU A 1 197 ? -23.90131 19.16261 15.96445 1.000 12.32978 542 LEU A O 1
ATOM 2997 N N . HIS A 1 198 ? -22.41225 17.53240 16.37546 1.000 9.64987 543 HIS A N 1
ATOM 2998 C CA . HIS A 1 198 ? -23.11434 17.01947 17.53702 1.000 9.41110 543 HIS A CA 1
ATOM 2999 C C . HIS A 1 198 ? -22.12859 16.17225 18.31661 1.000 8.47278 543 HIS A C 1
ATOM 3000 O O . HIS A 1 198 ? -21.22293 15.57665 17.72920 1.000 8.80649 543 HIS A O 1
ATOM 3014 N N . VAL A 1 199 ? -22.32631 16.11089 19.62626 1.000 9.01600 544 VAL A N 1
ATOM 3015 C CA . VAL A 1 199 ? -21.57370 15.22012 20.49799 1.000 8.79709 544 VAL A CA 1
ATOM 3016 C C . VAL A 1 199 ? -22.56649 14.32261 21.20739 1.000 8.91640 544 VAL A C 1
ATOM 3017 O O . VAL A 1 199 ? -23.46067 14.80636 21.91321 1.000 9.82857 544 VAL A O 1
ATOM 3030 N N . PHE A 1 200 ? -22.40950 13.01051 21.00729 1.000 8.35391 545 PHE A N 1
ATOM 3031 C CA . PHE A 1 200 ? -23.31957 12.01186 21.54913 1.000 8.76231 545 PHE A CA 1
ATOM 3032 C C . 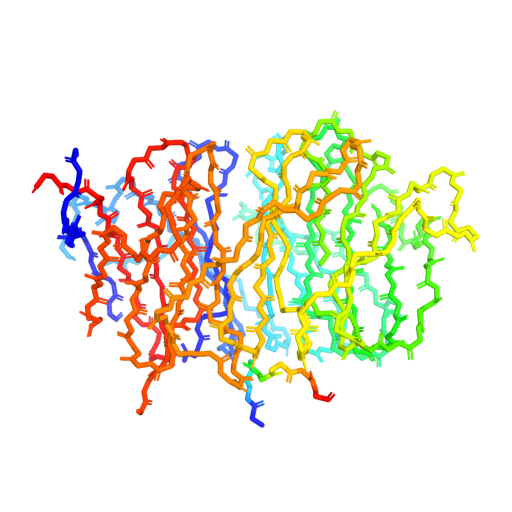PHE A 1 200 ? -22.78247 11.49615 22.87939 1.000 9.32180 545 PHE A C 1
ATOM 3033 O O . PHE A 1 200 ? -21.73203 10.83728 22.93999 1.000 9.73856 545 PHE A O 1
ATOM 3050 N N . SER A 1 201 ? -23.52912 11.78129 23.93841 1.000 9.38575 546 SER A N 1
ATOM 3051 C CA A SER A 1 201 ? -23.25178 11.23678 25.25467 0.905 10.38500 546 SER A CA 1
ATOM 3052 C CA B SER A 1 201 ? -23.26498 11.25599 25.26800 0.095 9.82407 546 SER A CA 1
ATOM 3053 C C . SER A 1 201 ? -24.16779 10.05828 25.54254 1.000 9.78261 546 SER A C 1
ATOM 3054 O O . SER A 1 201 ? -25.29745 9.98456 25.04839 1.000 9.37680 546 SER A O 1
ATOM 3069 N N . GLY A 1 202 ? -23.66026 9.13498 26.34432 1.000 10.20094 547 GLY A N 1
ATOM 3070 C CA . GLY A 1 202 ? -24.40965 7.95678 26.72590 1.000 9.78731 547 GLY A CA 1
ATOM 3071 C C . GLY A 1 202 ? -23.49776 6.88759 27.29266 1.000 9.74668 547 GLY A C 1
ATOM 3072 O O . GLY A 1 202 ? -23.77493 6.29911 28.33281 1.000 11.60446 547 GLY A O 1
ATOM 3076 N N . HIS A 1 203 ? -22.39752 6.62832 26.61651 1.000 10.06432 548 HIS A N 1
ATOM 3077 C CA . HIS A 1 203 ? -21.41751 5.70074 27.14574 1.000 8.88383 548 HIS A CA 1
ATOM 3078 C C . HIS A 1 203 ? -20.83307 6.21887 28.45628 1.000 8.45244 548 HIS A C 1
ATOM 3079 O O . HIS A 1 203 ? -20.66194 7.42695 28.65932 1.000 9.07585 548 HIS A O 1
ATOM 3093 N N . LYS A 1 204 ? -20.51057 5.28334 29.34934 1.000 9.10223 549 LYS A N 1
ATOM 3094 C CA . LYS A 1 204 ? -20.02079 5.61038 30.68567 1.000 9.67828 549 LYS A CA 1
ATOM 3095 C C . LYS A 1 204 ? -18.51336 5.43834 30.80551 1.000 10.14067 549 LYS A C 1
ATOM 3096 O O . LYS A 1 204 ? -17.94817 5.71299 31.86755 1.000 10.55013 549 LYS A O 1
ATOM 3115 N N . LYS A 1 205 ? -17.85990 5.01759 29.72388 1.000 9.39439 550 LYS A N 1
ATOM 3116 C CA . LYS A 1 205 ? -16.42177 4.86049 29.65108 1.000 9.56158 550 LYS A CA 1
ATOM 3117 C C . LYS A 1 205 ? -15.99883 5.28578 28.25099 1.000 9.17148 550 LYS A C 1
ATOM 3118 O O . LYS A 1 205 ? -16.82824 5.66927 27.43056 1.000 8.74384 550 LYS A O 1
ATOM 3137 N N . ALA A 1 206 ? -14.70307 5.20243 27.97729 1.000 9.43531 551 ALA A N 1
ATOM 3138 C CA . ALA A 1 206 ? -14.17365 5.56245 26.67174 1.000 9.42127 551 ALA A CA 1
ATOM 3139 C C . ALA A 1 206 ? -14.91006 4.84412 25.54960 1.000 8.24172 551 ALA A C 1
ATOM 3140 O O . ALA A 1 206 ? -15.32030 3.68542 25.67659 1.000 8.81822 551 ALA A O 1
ATOM 3147 N N . VAL A 1 207 ? -15.03483 5.53569 24.42104 1.000 8.60751 552 VAL A N 1
ATOM 3148 C CA . VAL A 1 207 ? -15.62383 4.97252 23.21292 1.000 7.34462 552 VAL A CA 1
ATOM 3149 C C . VAL A 1 207 ? -14.49294 4.40377 22.36516 1.000 8.19341 552 VAL A C 1
ATOM 3150 O O . VAL A 1 207 ? -13.67658 5.14780 21.82133 1.000 10.18455 552 VAL A O 1
ATOM 3163 N N . SER A 1 208 ? -14.44963 3.07948 22.25122 1.000 7.03444 553 SER A N 1
ATOM 3164 C CA . SER A 1 208 ? -13.34569 2.38623 21.60665 1.000 7.37776 553 SER A CA 1
ATOM 3165 C C . SER A 1 208 ? -13.52770 2.15876 20.10671 1.000 6.83562 553 SER A C 1
ATOM 3166 O O . SER A 1 208 ? -12.51790 2.01631 19.39583 1.000 7.40287 553 SER A O 1
ATOM 3174 N N . TYR A 1 209 ? -14.76793 2.08488 19.60640 1.000 7.21864 554 TYR A N 1
ATOM 3175 C CA . TYR A 1 209 ? -15.01640 1.93116 18.17774 1.000 6.35191 554 TYR A CA 1
ATOM 3176 C C . TYR A 1 209 ? -16.23486 2.73911 17.75390 1.000 6.36763 554 TYR A C 1
ATOM 3177 O O . TYR A 1 209 ? -17.18756 2.90970 18.52462 1.000 6.55830 554 TYR A O 1
ATOM 3195 N N . VAL A 1 210 ? -16.19632 3.20559 16.51060 1.000 6.88169 555 VAL A N 1
ATOM 3196 C CA . VAL A 1 210 ? -17.34603 3.79433 15.83122 1.000 7.30912 555 VAL A CA 1
ATOM 3197 C C . VAL A 1 210 ? -17.40952 3.21323 14.42296 1.000 7.15968 555 VAL A C 1
ATOM 3198 O O . VAL A 1 210 ? -16.39935 3.18597 13.71361 1.000 8.94053 555 VAL A O 1
ATOM 3211 N N . LYS A 1 211 ? -18.59231 2.74220 14.02592 1.000 7.30112 556 LYS A N 1
ATOM 3212 C CA A LYS A 1 211 ? -18.80380 2.13511 12.71992 0.691 7.52358 556 LYS A CA 1
ATOM 3213 C CA B LYS A 1 211 ? -18.80082 2.14073 12.71657 0.309 7.37826 556 LYS A CA 1
ATOM 3214 C C . LYS A 1 211 ? -20.20935 2.46683 12.24307 1.000 7.74635 556 LYS A C 1
ATOM 3215 O O . LYS A 1 211 ? -21.15522 2.41178 13.02653 1.000 9.48803 556 LYS A O 1
ATOM 3252 N N . PHE A 1 212 ? -20.34514 2.77938 10.95381 1.000 6.94323 557 PHE A N 1
ATOM 3253 C CA . PHE A 1 212 ? -21.64361 3.12298 10.37823 1.000 6.82554 557 PHE A CA 1
ATOM 3254 C C . PHE A 1 212 ? -22.33201 1.90155 9.76443 1.000 8.30122 557 PHE A C 1
ATOM 3255 O O . PHE A 1 212 ? -21.73594 1.16554 8.95822 1.000 9.01466 557 PHE A O 1
ATOM 3272 N N . LEU A 1 213 ? -23.61124 1.72580 10.10027 1.000 8.71706 558 LEU A N 1
ATOM 3273 C CA . LEU A 1 213 ? -24.42356 0.75359 9.38297 1.000 8.74464 558 LEU A CA 1
ATOM 3274 C C . LEU A 1 213 ? -24.94441 1.30694 8.06295 1.000 8.13706 558 LEU A C 1
ATOM 3275 O O . LEU A 1 213 ? -25.28398 0.53244 7.15709 1.000 10.42323 558 LEU A O 1
ATOM 3291 N N . SER A 1 214 ? -25.03068 2.62114 7.94200 1.000 8.70713 559 SER A N 1
ATOM 3292 C CA . SER A 1 214 ? -25.60580 3.26907 6.77410 1.000 10.05379 559 SER A CA 1
ATOM 3293 C C . SER A 1 214 ? -25.27835 4.75140 6.91290 1.000 9.14283 559 SER A C 1
ATOM 3294 O O . SER A 1 214 ? -24.63813 5.16823 7.87767 1.000 9.26049 559 SER A O 1
ATOM 3302 N N . ASN A 1 215 ? -25.75946 5.55397 5.96709 1.000 9.41880 560 ASN A N 1
ATOM 3303 C CA . ASN A 1 215 ? -25.44648 6.97896 6.00419 1.000 9.59459 560 ASN A CA 1
ATOM 3304 C C . ASN A 1 215 ? -25.88690 7.63803 7.30797 1.000 8.20895 560 ASN A C 1
ATOM 3305 O O . ASN A 1 215 ? -25.25702 8.60291 7.75368 1.000 9.18199 560 ASN A O 1
ATOM 3316 N N . ASN A 1 216 ? -26.98690 7.18160 7.90364 1.000 8.58142 561 ASN A N 1
ATOM 3317 C CA . ASN A 1 216 ? -27.58776 7.87553 9.03894 1.000 8.86994 561 ASN A CA 1
ATOM 3318 C C . ASN A 1 216 ? -27.52104 7.08642 10.34192 1.000 9.78758 561 ASN A C 1
ATOM 3319 O O . ASN A 1 216 ? -27.95244 7.60270 11.38554 1.000 10.92874 561 ASN A O 1
ATOM 3330 N N . GLU A 1 217 ? -26.99658 5.86221 10.31403 1.000 9.75044 562 GLU A N 1
ATOM 3331 C CA . GLU A 1 217 ? -26.97244 4.98550 11.47842 1.000 8.99293 562 GLU A CA 1
ATOM 3332 C C . GLU A 1 217 ? -25.53269 4.72515 11.87942 1.000 8.04085 562 GLU A C 1
ATOM 3333 O O . GLU A 1 217 ? -24.76852 4.15167 11.09880 1.000 8.68585 562 GLU A O 1
ATOM 3345 N N . LEU A 1 218 ? -25.18271 5.12376 13.10507 1.000 8.09507 563 LEU A N 1
ATOM 3346 C CA . LEU A 1 218 ? -23.84109 4.99200 13.64591 1.000 7.80662 563 LEU A CA 1
ATOM 3347 C C . LEU A 1 218 ? -23.88633 4.06883 14.85423 1.000 8.05694 563 LEU A C 1
ATOM 3348 O O . LEU A 1 218 ? -24.75140 4.22629 15.72027 1.000 8.88902 563 LEU A O 1
ATOM 3364 N N . ALA A 1 219 ? -22.95295 3.11926 14.92616 1.000 7.45856 564 ALA A N 1
ATOM 3365 C CA . ALA A 1 219 ? -22.78997 2.27425 16.09448 1.000 8.28332 564 ALA A CA 1
ATOM 3366 C C . ALA A 1 219 ? -21.47292 2.58066 16.79367 1.000 7.05398 564 ALA A C 1
ATOM 3367 O O . ALA A 1 219 ? -20.49645 3.03630 16.18204 1.000 8.40724 564 ALA A O 1
ATOM 3374 N N . SER A 1 220 ? -21.45100 2.31278 18.09173 1.000 7.04331 565 SER A N 1
ATOM 3375 C CA . SER A 1 220 ? -20.26087 2.53347 18.89984 1.000 7.21860 565 SER A CA 1
ATOM 3376 C C . SER A 1 220 ? -20.10791 1.38505 19.88048 1.000 6.95835 565 SER A C 1
ATOM 3377 O O . SER A 1 220 ? -21.07084 0.70939 20.24948 1.000 7.55822 565 SER A O 1
ATOM 3385 N N . ALA A 1 221 ? -18.87048 1.18851 20.32037 1.000 7.12431 566 ALA A N 1
ATOM 3386 C CA . ALA A 1 221 ? -18.54307 0.28397 21.40480 1.000 6.24133 566 ALA A CA 1
ATOM 3387 C C . ALA A 1 221 ? -17.75978 1.05266 22.45690 1.000 7.25505 566 ALA A C 1
ATOM 3388 O O . ALA A 1 221 ? -17.10666 2.05241 22.15843 1.000 7.85454 566 ALA A O 1
ATOM 3395 N N . SER A 1 222 ? -17.78714 0.54170 23.68512 1.000 7.79623 567 SER A N 1
ATOM 3396 C CA . SER A 1 222 ? -17.17617 1.23373 24.81851 1.000 8.20202 567 SER A CA 1
ATOM 3397 C C . SER A 1 222 ? -16.79289 0.21061 25.87426 1.000 7.52047 567 SER A C 1
ATOM 3398 O O . SER A 1 222 ? -17.40574 -0.86068 25.99231 1.000 8.52530 567 SER A O 1
ATOM 3406 N N . THR A 1 223 ? -15.80859 0.58077 26.69401 1.000 6.84664 568 THR A N 1
ATOM 3407 C CA . THR A 1 223 ? -15.42138 -0.24906 27.82963 1.000 8.44283 568 THR A CA 1
ATOM 3408 C C . THR A 1 223 ? -16.39092 -0.13905 29.00496 1.000 8.64646 568 THR A C 1
ATOM 3409 O O . THR A 1 223 ? -16.04817 -0.51906 30.14100 1.000 9.65394 568 THR A O 1
ATOM 3420 N N . ASP A 1 224 ? -17.59426 0.36465 28.75767 1.000 8.36242 569 ASP A N 1
ATOM 3421 C CA . ASP A 1 224 ? -18.71290 0.20982 29.67493 1.000 8.85595 569 ASP A CA 1
ATOM 3422 C C . ASP A 1 224 ? -19.51881 -1.04775 29.37176 1.000 8.38062 569 ASP A C 1
ATOM 3423 O O . ASP A 1 224 ? -20.61531 -1.21955 29.91749 1.000 9.24997 569 ASP A O 1
ATOM 3432 N N . SER A 1 225 ? -18.97580 -1.94980 28.55549 1.000 9.12493 570 SER A N 1
ATOM 3433 C CA . SER A 1 225 ? -19.61816 -3.22718 28.23325 1.000 9.47529 570 SER A CA 1
ATOM 3434 C C . SER A 1 225 ? -20.92371 -3.04335 27.47756 1.000 10.40453 570 SER A C 1
ATOM 3435 O O . SER A 1 225 ? -21.83358 -3.86145 27.61112 1.000 12.09786 570 SER A O 1
ATOM 3443 N N . THR A 1 226 ? -21.02974 -1.98102 26.66658 1.000 7.98368 571 THR A N 1
ATOM 3444 C CA . THR A 1 226 ? -22.18899 -1.80396 25.80227 1.000 8.39594 571 THR A CA 1
ATOM 3445 C C . THR A 1 226 ? -21.75817 -1.47808 24.37633 1.000 7.75039 571 THR A C 1
ATOM 3446 O O . THR A 1 226 ? -20.67967 -0.92848 24.13384 1.000 8.58355 571 THR A O 1
ATOM 3457 N N . LEU A 1 227 ? -22.63304 -1.81300 23.43518 1.000 7.02674 572 LEU A N 1
ATOM 3458 C CA . LEU A 1 227 ? -22.66604 -1.16085 22.13527 1.000 6.35899 572 LEU A CA 1
ATOM 3459 C C . LEU A 1 227 ? -23.86203 -0.21423 22.14033 1.000 6.94640 572 LEU A C 1
ATOM 3460 O O . LEU A 1 227 ? -24.84325 -0.43785 22.85165 1.000 8.81996 572 LEU A O 1
ATOM 3476 N N . ARG A 1 228 ? -23.78106 0.84533 21.34786 1.000 7.49033 573 ARG A N 1
ATOM 3477 C CA . ARG A 1 228 ? -24.89010 1.77971 21.22528 1.000 7.28456 573 ARG A CA 1
ATOM 3478 C C . ARG A 1 228 ? -25.10699 2.13800 19.76756 1.000 7.57142 573 ARG A C 1
ATOM 3479 O O . ARG A 1 228 ? -24.17499 2.14857 18.95330 1.000 8.62241 573 ARG A O 1
ATOM 3500 N N . LEU A 1 229 ? -26.36311 2.42184 19.44900 1.000 8.03087 574 LEU A N 1
ATOM 3501 C CA . LEU A 1 229 ? -26.78843 2.81112 18.10983 1.000 7.85935 574 LEU A CA 1
ATOM 3502 C C . LEU A 1 229 ? -27.33961 4.22671 18.17454 1.000 7.32109 574 LEU A C 1
ATOM 3503 O O . LEU A 1 229 ? -28.04107 4.58207 19.12601 1.000 8.17446 574 LEU A O 1
ATOM 3519 N N . TRP A 1 230 ? -26.98213 5.03529 17.17392 1.000 7.50728 575 TRP A N 1
ATOM 3520 C CA . TRP A 1 230 ? -27.25624 6.45936 17.15721 1.000 7.50043 575 TRP A CA 1
ATOM 3521 C C . TRP A 1 230 ? -27.75134 6.85876 15.77313 1.000 7.04604 575 TRP A C 1
ATOM 3522 O O . TRP A 1 230 ? -27.38807 6.25892 14.76315 1.000 9.37552 575 TRP A O 1
ATOM 3543 N N . ASP A 1 231 ? -28.55282 7.90921 15.73683 1.000 7.74992 576 ASP A N 1
ATOM 3544 C CA . ASP A 1 231 ? -29.10989 8.48663 14.51129 1.000 9.25312 576 ASP A CA 1
ATOM 3545 C C . ASP A 1 231 ? -28.37459 9.79603 14.27856 1.000 9.48974 576 ASP A C 1
ATOM 3546 O O . ASP A 1 231 ? -28.52860 10.73719 15.06053 1.000 10.62961 576 ASP A O 1
ATOM 3555 N N . VAL A 1 232 ? -27.54614 9.84762 13.22999 1.000 9.36220 577 VAL A N 1
ATOM 3556 C CA . VAL A 1 232 ? -26.71893 11.02174 12.96388 1.000 9.91272 577 VAL A CA 1
ATOM 3557 C C . VAL A 1 232 ? -27.38542 11.98148 11.98716 1.000 12.36285 577 VAL A C 1
ATOM 3558 O O . VAL A 1 232 ? -26.77960 12.98788 11.59233 1.000 14.87373 577 VAL A O 1
ATOM 3571 N N . LYS A 1 233 ? -28.61743 11.70363 11.59198 1.000 12.84207 578 LYS A N 1
ATOM 3572 C CA . LYS A 1 233 ? -29.39490 12.68832 10.85502 1.000 15.45876 578 LYS A CA 1
ATOM 3573 C C . LYS A 1 233 ? -30.10608 13.61949 11.82439 1.000 15.49803 578 LYS A C 1
ATOM 3574 O O . LYS A 1 233 ? -29.99921 14.84170 11.71411 1.000 17.14334 578 LYS A O 1
ATOM 3593 N N . ASP A 1 234 ? -30.79621 13.04390 12.80747 1.000 14.63455 579 ASP A N 1
ATOM 3594 C CA . ASP A 1 234 ? -31.56228 13.81419 13.77335 1.000 16.30507 579 ASP A CA 1
ATOM 3595 C C . ASP A 1 234 ? -30.91204 13.88379 15.14678 1.000 13.90580 579 ASP A C 1
ATOM 3596 O O . ASP A 1 234 ? -31.48727 14.49412 16.05450 1.000 14.46448 579 ASP A O 1
ATOM 3605 N N . ASN A 1 235 ? -29.71804 13.31232 15.30582 1.000 11.52369 580 ASN A N 1
ATOM 3606 C CA . ASN A 1 235 ? -28.88721 13.42116 16.50800 1.000 11.06998 580 ASN A CA 1
ATOM 3607 C C . ASN A 1 235 ? -29.56486 12.83856 17.74399 1.000 10.56480 580 ASN A C 1
ATOM 3608 O O . ASN A 1 235 ? -29.71353 13.50236 18.77576 1.000 10.64146 580 ASN A O 1
ATOM 3619 N N . LEU A 1 236 ? -29.90151 11.55688 17.65163 1.000 10.22983 581 LEU A N 1
ATOM 3620 C CA . LEU A 1 236 ? -30.69084 10.90315 18.67224 1.000 10.29196 581 LEU A CA 1
ATOM 3621 C C . LEU A 1 236 ? -30.02409 9.60739 19.11098 1.000 11.09115 581 LEU A C 1
ATOM 3622 O O . LEU A 1 236 ? -29.46583 8.89119 18.28224 1.000 10.22452 581 LEU A O 1
ATOM 3638 N N . PRO A 1 237 ? -30.11101 9.26582 20.39458 1.000 9.83737 582 PRO A N 1
ATOM 3639 C CA . PRO A 1 237 ? -29.80821 7.89440 20.81249 1.000 9.96953 582 PRO A CA 1
ATOM 3640 C C . PRO A 1 237 ? -30.90403 6.98868 20.29217 1.000 9.86528 582 PRO A C 1
ATOM 3641 O O . PRO A 1 237 ? -32.07336 7.37057 20.25565 1.000 10.89788 582 PRO A O 1
ATOM 3652 N N . VAL A 1 238 ? -30.52239 5.76177 19.92894 1.000 9.33258 583 VAL A N 1
ATOM 3653 C CA . VAL A 1 238 ? -31.49365 4.77517 19.45448 1.000 10.46559 583 VAL A CA 1
ATOM 3654 C C . VAL A 1 238 ? -31.59947 3.57377 20.39289 1.000 10.59717 583 VAL A C 1
ATOM 3655 O O . VAL A 1 238 ? -32.68728 3.27818 20.90736 1.000 12.83469 583 VAL A O 1
ATOM 3668 N N . ARG A 1 239 ? -30.49296 2.87254 20.64248 1.000 9.76240 584 ARG A N 1
ATOM 3669 C CA . ARG A 1 239 ? -30.54409 1.57850 21.32146 1.000 10.68869 584 ARG A CA 1
ATOM 3670 C C . ARG A 1 239 ? -29.20936 1.29725 21.99071 1.000 8.95373 584 ARG A C 1
ATOM 3671 O O . ARG A 1 239 ? -28.16278 1.71814 21.50337 1.000 8.59926 584 ARG A O 1
ATOM 3692 N N . THR A 1 240 ? -29.25395 0.53946 23.08692 1.000 8.65724 585 THR A N 1
ATOM 3693 C CA . THR A 1 240 ? -28.07223 0.03369 23.77947 1.000 8.28126 585 THR A CA 1
ATOM 3694 C C . THR A 1 240 ? -28.11942 -1.48765 23.78382 1.000 8.41462 585 THR A C 1
ATOM 3695 O O . THR A 1 240 ? -29.16841 -2.07910 24.07278 1.000 10.96531 585 THR A O 1
ATOM 3706 N N . PHE A 1 241 ? -26.98145 -2.10518 23.47365 1.000 7.56740 586 PHE A N 1
ATOM 3707 C CA . PHE A 1 241 ? -26.83557 -3.55365 23.34792 1.000 8.00350 586 PHE A CA 1
ATOM 3708 C C . PHE A 1 241 ? -25.95444 -4.06558 24.47857 1.000 7.92063 586 PHE A C 1
ATOM 3709 O O . PHE A 1 241 ? -24.90056 -3.48786 24.74673 1.000 7.99170 586 PHE A O 1
ATOM 3726 N N . ARG A 1 242 ? -26.37782 -5.16120 25.11707 1.000 8.70570 587 ARG A N 1
ATOM 3727 C CA A ARG A 1 242 ? -25.70954 -5.68266 26.29832 0.254 9.20940 587 ARG A CA 1
ATOM 3728 C CA B ARG A 1 242 ? -25.67945 -5.68319 26.27930 0.746 8.62803 587 ARG A CA 1
ATOM 3729 C C . ARG A 1 242 ? -25.64986 -7.20650 26.24685 1.000 8.44107 587 ARG A C 1
ATOM 3730 O O . ARG A 1 242 ? -26.54843 -7.85561 25.70749 1.000 8.81759 587 ARG A O 1
ATOM 3771 N N . GLY A 1 243 ? -24.61139 -7.75554 26.86161 1.000 8.27361 588 GLY A N 1
ATOM 3772 C CA . GLY A 1 243 ? -24.42799 -9.19229 27.02137 1.000 8.27997 588 GLY A CA 1
ATOM 3773 C C . GLY A 1 243 ? -22.97017 -9.60213 27.11919 1.000 9.40122 588 GLY A C 1
ATOM 3774 O O . GLY A 1 243 ? -22.61079 -10.52004 27.87355 1.000 11.43104 588 GLY A O 1
ATOM 3778 N N . HIS A 1 244 ? -22.12083 -8.92971 26.34836 1.000 8.03888 589 HIS A N 1
ATOM 3779 C CA . HIS A 1 244 ? -20.69714 -9.20781 26.30714 1.000 8.56830 589 HIS A CA 1
ATOM 3780 C C . HIS A 1 244 ? -19.97235 -8.51039 27.46155 1.000 8.87606 589 HIS A C 1
ATOM 3781 O O . HIS A 1 244 ? -20.52842 -7.65961 28.16653 1.000 9.67152 589 HIS A O 1
ATOM 3795 N N . THR A 1 245 ? -18.70795 -8.88853 27.65368 1.000 9.06712 590 THR A N 1
ATOM 3796 C CA . THR A 1 245 ? -17.86639 -8.31230 28.69712 1.000 8.85092 590 THR A CA 1
ATOM 3797 C C . THR A 1 245 ? -16.75219 -7.52941 28.02086 1.000 8.07185 590 THR A C 1
ATOM 3798 O O . THR A 1 245 ? -15.94035 -8.09874 27.28136 1.000 9.30107 590 THR A O 1
ATOM 3809 N N . ASN A 1 246 ? -16.72980 -6.21641 28.24877 1.000 8.34395 591 ASN A N 1
ATOM 3810 C CA . ASN A 1 246 ? -15.68059 -5.38342 27.66106 1.000 7.42224 591 ASN A CA 1
ATOM 3811 C C . ASN A 1 246 ? -15.43268 -4.21846 28.61237 1.000 9.15702 591 ASN A C 1
ATOM 3812 O O . ASN A 1 246 ? -16.06682 -3.16646 28.50099 1.000 9.83685 591 ASN A O 1
ATOM 3823 N N . GLU A 1 247 ? -14.49192 -4.41723 29.52930 1.000 9.56027 592 GLU A N 1
ATOM 3824 C CA . GLU A 1 247 ? -14.15570 -3.41361 30.52068 1.000 10.33060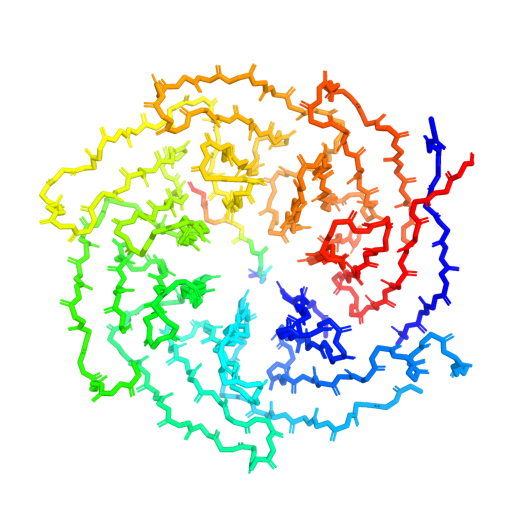 592 GLU A CA 1
ATOM 3825 C C . GLU A 1 247 ? -12.75833 -2.83535 30.36636 1.000 9.65025 592 GLU A C 1
ATOM 3826 O O . GLU A 1 247 ? -12.44004 -1.86092 31.05389 1.000 11.13343 592 GLU A O 1
ATOM 3838 N N . LYS A 1 248 ? -11.95116 -3.35579 29.44680 1.000 8.90787 593 LYS A N 1
ATOM 3839 C CA . LYS A 1 248 ? -10.52322 -3.04290 29.43979 1.000 10.88058 593 LYS A CA 1
ATOM 3840 C C . LYS A 1 248 ? -9.92749 -2.92314 28.03966 1.000 9.60239 593 LYS A C 1
ATOM 3841 O O . LYS A 1 248 ? -9.21921 -1.94753 27.74662 1.000 10.10129 593 LYS A O 1
ATOM 3860 N N . ASN A 1 249 ? -10.17404 -3.90337 27.17633 1.000 8.20511 594 ASN A N 1
ATOM 3861 C CA . ASN A 1 249 ? -9.42688 -4.04119 25.93367 1.000 8.20085 594 ASN A CA 1
ATOM 3862 C C . ASN A 1 249 ? -10.19384 -3.52154 24.72690 1.000 8.14370 594 ASN A C 1
ATOM 3863 O O . ASN A 1 249 ? -11.41408 -3.36686 24.74039 1.000 8.48808 594 ASN A O 1
ATOM 3874 N N . PHE A 1 250 ? -9.44843 -3.27596 23.65328 1.000 7.98220 595 PHE A N 1
ATOM 3875 C CA . PHE A 1 250 ? -10.06545 -3.16077 22.33837 1.000 7.18337 595 PHE A CA 1
ATOM 3876 C C . PHE A 1 250 ? -10.44038 -4.57160 21.88743 1.000 7.25559 595 PHE A C 1
ATOM 3877 O O . PHE A 1 250 ? -9.54912 -5.38463 21.62880 1.000 8.96005 595 PHE A O 1
ATOM 3894 N N . VAL A 1 251 ? -11.73827 -4.87506 21.77461 1.000 7.00792 596 VAL A N 1
ATOM 3895 C CA . VAL A 1 251 ? -12.20371 -6.22587 21.46359 1.000 7.50359 596 VAL A CA 1
ATOM 3896 C C . VAL A 1 251 ? -12.85713 -6.34766 20.10095 1.000 7.87337 596 VAL A C 1
ATOM 3897 O O . VAL A 1 251 ? -13.34213 -7.43992 19.76440 1.000 8.97748 596 VAL A O 1
ATOM 3910 N N . GLY A 1 252 ? -12.90339 -5.27736 19.31233 1.000 7.64684 597 GLY A N 1
ATOM 3911 C CA . GLY A 1 252 ? -13.45945 -5.32585 17.97011 1.000 7.37007 597 GLY A CA 1
ATOM 3912 C C . GLY A 1 252 ? -14.933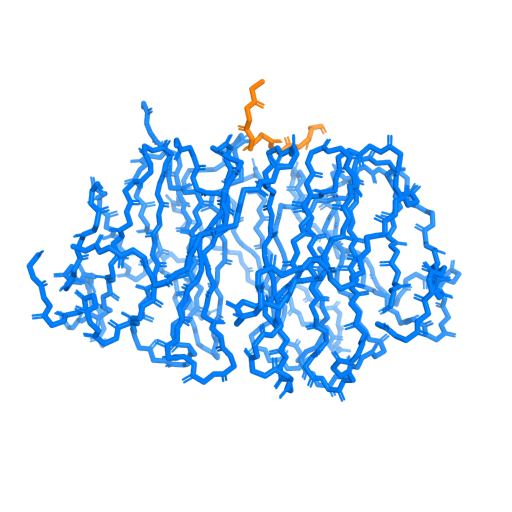93 -4.96934 17.87970 1.000 8.02558 597 GLY A C 1
ATOM 3913 O O . GLY A 1 252 ? -15.74315 -5.39123 18.70489 1.000 8.86876 597 GLY A O 1
ATOM 3917 N N . LEU A 1 253 ? -15.28075 -4.19553 16.85038 1.000 7.67843 598 LEU A N 1
ATOM 3918 C CA . LEU A 1 253 ? -16.66293 -3.93018 16.46473 1.000 6.80561 598 LEU A CA 1
ATOM 3919 C C . LEU A 1 253 ? -16.75258 -3.93059 14.95400 1.000 7.22403 598 LEU A C 1
ATOM 3920 O O . LEU A 1 253 ? -15.93575 -3.29604 14.28816 1.000 7.32676 598 LEU A O 1
ATOM 3936 N N . THR A 1 254 ? -17.74968 -4.62707 14.42546 1.000 6.56105 599 THR A N 1
ATOM 3937 C CA . THR A 1 254 ? -18.02370 -4.60119 12.99499 1.000 6.78634 599 THR A CA 1
ATOM 3938 C C . THR A 1 254 ? -19.53463 -4.60416 12.81015 1.000 6.84017 599 THR A C 1
ATOM 3939 O O . THR A 1 254 ? -20.25900 -5.29092 13.54395 1.000 7.97668 599 THR A O 1
ATOM 3950 N N . VAL A 1 255 ? -20.00059 -3.81292 11.84380 1.000 7.05462 600 VAL A N 1
ATOM 3951 C CA . VAL A 1 255 ? -21.41804 -3.68405 11.56121 1.000 7.81901 600 VAL A CA 1
ATOM 3952 C C . VAL A 1 255 ? -21.65314 -3.79084 10.06411 1.000 8.44348 600 VAL A C 1
ATOM 3953 O O . VAL A 1 255 ? -20.76578 -3.53714 9.24634 1.000 9.52794 600 VAL A O 1
ATOM 3966 N N . ASN A 1 256 ? -22.87966 -4.16687 9.71876 1.000 7.76433 601 ASN A N 1
ATOM 3967 C CA . ASN A 1 256 ? -23.36685 -4.08137 8.34222 1.000 8.20044 601 ASN A CA 1
ATOM 3968 C C . ASN A 1 256 ? -24.77527 -3.49416 8.39142 1.000 9.48104 601 ASN A C 1
ATOM 3969 O O . ASN A 1 256 ? -25.15349 -2.82074 9.35182 1.000 10.43476 601 ASN A O 1
ATOM 3980 N N . SER A 1 257 ? -25.56836 -3.70785 7.34213 1.000 10.08172 602 SER A N 1
ATOM 3981 C CA A SER A 1 257 ? -26.85210 -3.02047 7.25980 0.493 10.51617 602 SER A CA 1
ATOM 3982 C CA B SER A 1 257 ? -26.85886 -3.03322 7.25161 0.507 9.95902 602 SER A CA 1
ATOM 3983 C C . SER A 1 257 ? -27.78945 -3.41978 8.39364 1.000 9.37649 602 SER A C 1
ATOM 3984 O O . SER A 1 257 ? -28.63733 -2.61345 8.80077 1.000 11.24931 602 SER A O 1
ATOM 3999 N N . GLU A 1 258 ? -27.64846 -4.63959 8.92058 1.000 9.31936 603 GLU A N 1
ATOM 4000 C CA . GLU A 1 258 ? -28.56205 -5.16936 9.91503 1.000 11.04699 603 GLU A CA 1
ATOM 4001 C C . GLU A 1 258 ? -27.93482 -5.63551 11.22328 1.000 9.35528 603 GLU A C 1
ATOM 4002 O O . GLU A 1 258 ? -28.65816 -5.70895 12.22832 1.000 11.55315 603 GLU A O 1
ATOM 4014 N N . TYR A 1 259 ? -26.65579 -6.00352 11.23856 1.000 8.18789 604 TYR A N 1
ATOM 4015 C CA . TYR A 1 259 ? -26.07597 -6.68553 12.38570 1.000 8.82877 604 TYR A CA 1
ATOM 4016 C C . TYR A 1 259 ? -24.87091 -5.94736 12.93686 1.000 9.52698 604 TYR A C 1
ATOM 4017 O O . TYR A 1 259 ? -24.13811 -5.28182 12.20116 1.000 10.18993 604 TYR A O 1
ATOM 4035 N N . LEU A 1 260 ? -24.66514 -6.11689 14.24002 1.000 8.21044 605 LEU A N 1
ATOM 4036 C CA . LEU A 1 260 ? -23.47560 -5.66593 14.93463 1.000 8.49220 605 LEU A CA 1
ATOM 4037 C C . LEU A 1 260 ? -22.79143 -6.89043 15.51187 1.000 9.17062 605 LEU A C 1
ATOM 4038 O O . LEU A 1 260 ? -23.45595 -7.78824 16.03904 1.000 11.65386 605 LEU A O 1
ATOM 4054 N N . ALA A 1 261 ? -21.47668 -6.95940 15.39205 1.000 8.42075 606 ALA A N 1
ATOM 4055 C CA . ALA A 1 261 ? -20.73667 -8.00540 16.07152 1.000 9.11916 606 ALA A CA 1
ATOM 4056 C C . ALA A 1 261 ? -19.58047 -7.38077 16.82733 1.000 7.23846 606 ALA A C 1
ATOM 4057 O O . ALA A 1 261 ? -18.97230 -6.40794 16.37709 1.000 7.74724 606 ALA A O 1
ATOM 4064 N N . CYS A 1 262 ? -19.26516 -7.97397 17.97236 1.000 7.52333 607 CYS A N 1
ATOM 4065 C CA . CYS A 1 262 ? -18.17543 -7.45671 18.77722 1.000 7.07885 607 CYS A CA 1
ATOM 4066 C C . CYS A 1 262 ? -17.52260 -8.59700 19.53523 1.000 7.04370 607 CYS A C 1
ATOM 4067 O O . CYS A 1 262 ? -18.09335 -9.67149 19.69623 1.000 7.57008 607 CYS A O 1
ATOM 4075 N N . GLY A 1 263 ? -16.30106 -8.34243 19.99265 1.000 7.85383 608 GLY A N 1
ATOM 4076 C CA . GLY A 1 263 ? -15.59286 -9.27520 20.83507 1.000 8.15459 608 GLY A CA 1
ATOM 4077 C C . GLY A 1 263 ? -15.98431 -9.14329 22.29594 1.000 8.63157 608 GLY A C 1
ATOM 4078 O O . GLY A 1 263 ? -16.85047 -8.36414 22.68768 1.000 10.30476 608 GLY A O 1
ATOM 4082 N N . SER A 1 264 ? -15.31381 -9.93384 23.12428 1.000 8.03729 609 SER A N 1
ATOM 4083 C CA A SER A 1 264 ? -15.55331 -9.93154 24.55334 0.126 7.77241 609 SER A CA 1
ATOM 4084 C CA B SER A 1 264 ? -15.57202 -9.97584 24.55294 0.874 8.45685 609 SER A CA 1
ATOM 4085 C C . SER A 1 264 ? -14.30349 -10.44955 25.24248 1.000 7.22256 609 SER A C 1
ATOM 4086 O O . SER A 1 264 ? -13.52837 -11.23163 24.67070 1.000 8.72064 609 SER A O 1
ATOM 4101 N N . GLU A 1 265 ? -14.10962 -9.99989 26.47573 1.000 7.83482 610 GLU A N 1
ATOM 4102 C CA . GLU A 1 265 ? -12.97989 -10.45161 27.27595 1.000 9.19467 610 GLU A CA 1
ATOM 4103 C C . GLU A 1 265 ? -13.19858 -11.83708 27.85371 1.000 9.51374 610 GLU A C 1
ATOM 4104 O O . GLU A 1 265 ? -12.31067 -12.34415 28.54181 1.000 11.64710 610 GLU A O 1
ATOM 4116 N N . THR A 1 266 ? -14.33159 -12.46467 27.55233 1.000 8.94665 611 THR A N 1
ATOM 4117 C CA . THR A 1 266 ? -14.56970 -13.87403 27.81234 1.000 9.53216 611 THR A CA 1
ATOM 4118 C C . THR A 1 266 ? -14.16230 -14.77027 26.64198 1.000 9.70794 611 THR A C 1
ATOM 4119 O O . THR A 1 266 ? -14.49512 -15.97009 26.63533 1.000 9.87018 611 THR A O 1
ATOM 4130 N N . ASN A 1 267 ? -13.47765 -14.21497 25.64635 1.000 8.67397 612 ASN A N 1
ATOM 4131 C CA . ASN A 1 267 ? -13.03588 -14.98040 24.47623 1.000 8.79216 612 ASN A CA 1
ATOM 4132 C C . ASN A 1 267 ? -14.22965 -15.50735 23.68659 1.000 8.70485 612 ASN A C 1
ATOM 4133 O O . ASN A 1 267 ? -14.20636 -16.61241 23.15324 1.000 10.14101 612 ASN A O 1
ATOM 4144 N N . GLU A 1 268 ? -15.26983 -14.69046 23.60424 1.000 8.74019 613 GLU A N 1
ATOM 4145 C CA . GLU A 1 268 ? -16.47895 -15.00408 22.87405 1.000 8.89794 613 GLU A CA 1
ATOM 4146 C C . GLU A 1 268 ? -16.78226 -13.88321 21.88897 1.000 7.33734 613 GLU A C 1
ATOM 4147 O O . GLU A 1 268 ? -16.62569 -12.70081 22.20879 1.000 9.01634 613 GLU A O 1
ATOM 4159 N N . VAL A 1 269 ? -17.25017 -14.25383 20.70320 1.000 8.25010 614 VAL A N 1
ATOM 4160 C CA . VAL A 1 269 ? -17.79015 -13.30619 19.73161 1.000 8.50828 614 VAL A CA 1
ATOM 4161 C C . VAL A 1 269 ? -19.29704 -13.21742 19.94099 1.000 7.95483 614 VAL A C 1
ATOM 4162 O O . VAL A 1 269 ? -19.97509 -14.24367 20.07547 1.000 9.72665 614 VAL A O 1
ATOM 4175 N N . TYR A 1 270 ? -19.82880 -11.99558 19.93368 1.000 7.49064 615 TYR A N 1
ATOM 4176 C CA . TYR A 1 270 ? -21.25071 -11.72738 20.10302 1.000 8.09927 615 TYR A CA 1
ATOM 4177 C C . TYR A 1 270 ? -21.79739 -11.09538 18.83367 1.000 7.77859 615 TYR A C 1
ATOM 4178 O O . TYR A 1 270 ? -21.14579 -10.24259 18.21900 1.000 8.21095 615 TYR A O 1
ATOM 4196 N N . VAL A 1 271 ? -23.00528 -11.50209 18.45239 1.000 7.31963 616 VAL A N 1
ATOM 4197 C CA . VAL A 1 271 ? -23.73561 -10.89324 17.35097 1.000 7.44088 616 VAL A CA 1
ATOM 4198 C C . VAL A 1 271 ? -25.07307 -10.37698 17.85687 1.000 7.68043 616 VAL A C 1
ATOM 4199 O O . VAL A 1 271 ? -25.81237 -11.09560 18.53885 1.000 8.61650 616 VAL A O 1
ATOM 4212 N N . TYR A 1 272 ? -25.37723 -9.13132 17.50788 1.000 7.87943 617 TYR A N 1
ATOM 4213 C CA . TYR A 1 272 ? -26.66191 -8.50939 17.76831 1.000 7.69931 617 TYR A CA 1
ATOM 4214 C C . TYR A 1 272 ? -27.31481 -8.13146 16.44625 1.000 8.11509 617 TYR A C 1
ATOM 4215 O O . TYR A 1 272 ? -26.64403 -7.66130 15.52682 1.000 8.20133 617 TYR A O 1
ATOM 4233 N N . HIS A 1 273 ? -28.63065 -8.30328 16.36299 1.000 9.59528 618 HIS A N 1
ATOM 4234 C CA . HIS A 1 273 ? -29.39259 -7.64230 15.32349 1.000 9.40860 618 HIS A CA 1
ATOM 4235 C C . HIS A 1 273 ? -29.69770 -6.24433 15.82609 1.000 8.62745 618 HIS A C 1
ATOM 4236 O O . HIS A 1 273 ? -29.96361 -6.05722 17.01560 1.000 9.17592 618 HIS A O 1
ATOM 4250 N N . LYS A 1 274 ? -29.65574 -5.26345 14.92229 1.000 8.28816 619 LYS A N 1
ATOM 4251 C CA . LYS A 1 274 ? -29.73513 -3.86872 15.33653 1.000 8.46904 619 LYS A CA 1
ATOM 4252 C C . LYS A 1 274 ? -31.03965 -3.50733 16.03391 1.000 9.26913 619 LYS A C 1
ATOM 4253 O O . LYS A 1 274 ? -31.09796 -2.45978 16.69092 1.000 9.80365 619 LYS A O 1
ATOM 4272 N N . GLU A 1 275 ? -32.07984 -4.32073 15.89667 1.000 8.80623 620 GLU A N 1
ATOM 4273 C CA . GLU A 1 275 ? -33.36431 -4.03922 16.52255 1.000 9.29022 620 GLU A CA 1
ATOM 4274 C C . GLU A 1 275 ? -33.54556 -4.73474 17.86475 1.000 10.70340 620 GLU A C 1
ATOM 4275 O O . GLU A 1 275 ? -34.56301 -4.50887 18.52865 1.000 12.42978 620 GLU A O 1
ATOM 4287 N N A ILE A 1 276 ? -32.59688 -5.56955 18.27755 0.154 10.70572 621 ILE A N 1
ATOM 4288 N N B ILE A 1 276 ? -32.58965 -5.54774 18.29512 0.846 10.90977 621 ILE A N 1
ATOM 4289 C CA A ILE A 1 276 ? -32.72297 -6.39800 19.47216 0.154 10.77373 621 ILE A CA 1
ATOM 4290 C CA B ILE A 1 276 ? -32.74217 -6.39629 19.47428 0.846 11.46652 621 ILE A CA 1
ATOM 4291 C C A ILE A 1 276 ? -31.56820 -6.06486 20.40578 0.154 10.57882 621 ILE A C 1
ATOM 4292 C C B ILE A 1 276 ? -31.57393 -6.15069 20.42159 0.846 10.12900 621 ILE A C 1
ATOM 4293 O O A ILE A 1 276 ? -30.40885 -6.03963 19.97894 0.154 10.74489 621 ILE A O 1
ATOM 4294 O O B ILE A 1 276 ? -30.41613 -6.30408 20.03700 0.846 9.18897 621 ILE A O 1
ATOM 4325 N N . THR A 1 277 ? -31.88071 -5.82837 21.68519 1.000 10.44225 622 THR A N 1
ATOM 4326 C CA . THR A 1 277 ? -30.85715 -5.36368 22.60781 1.000 10.41835 622 THR A CA 1
ATOM 4327 C C . THR A 1 277 ? -29.98081 -6.47412 23.18626 1.000 10.65814 622 THR A C 1
ATOM 4328 O O . THR A 1 277 ? -28.91861 -6.16858 23.72305 1.000 13.178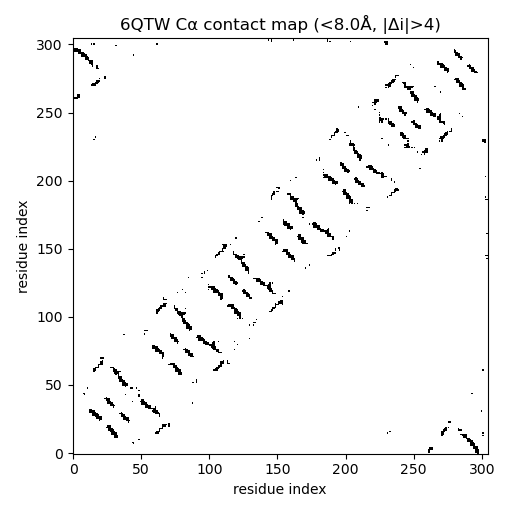51 622 THR A O 1
ATOM 4340 N N . ARG A 1 278 ? -30.39975 -7.72798 23.13928 1.000 9.02766 623 ARG A N 1
ATOM 4341 C CA . ARG A 1 278 ? -29.58338 -8.81872 23.64909 1.000 10.44372 623 ARG A CA 1
ATOM 4342 C C . ARG A 1 278 ? -29.19126 -9.74873 22.50319 1.000 9.85703 623 ARG A C 1
ATOM 4343 O O . ARG A 1 278 ? -29.80902 -9.72661 21.43184 1.000 9.90256 623 ARG A O 1
ATOM 4364 N N . PRO A 1 279 ? -28.13067 -10.53573 22.67044 1.000 9.33352 624 PRO A N 1
ATOM 4365 C CA . PRO A 1 279 ? -27.50610 -11.16891 21.50399 1.000 8.84342 624 PRO A CA 1
ATOM 4366 C C . PRO A 1 279 ? -28.41113 -12.15997 20.78525 1.000 8.70604 624 PRO A C 1
ATOM 4367 O O . PRO A 1 279 ? -29.17470 -12.89497 21.40698 1.000 10.56449 624 PRO A O 1
ATOM 4378 N N . VAL A 1 280 ? -28.29722 -12.19022 19.45299 1.000 9.04888 625 VAL A N 1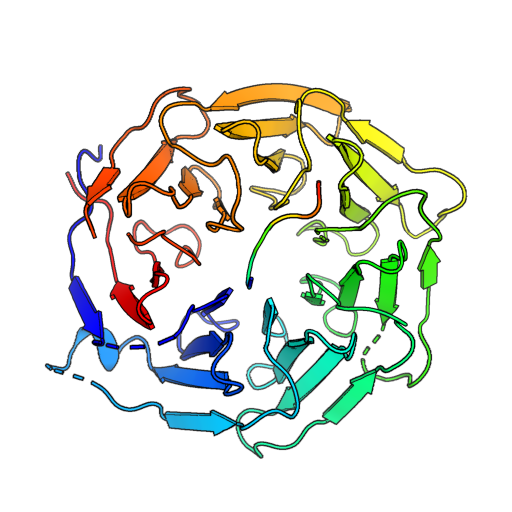
ATOM 4379 C CA A VAL A 1 280 ? -28.94327 -13.29798 18.76998 0.484 9.79590 625 VAL A CA 1
ATOM 4380 C CA B VAL A 1 280 ? -28.86345 -13.26430 18.63326 0.516 9.67161 625 VAL A CA 1
ATOM 4381 C C . VAL A 1 280 ? -28.07915 -14.55769 18.82015 1.000 9.50434 625 VAL A C 1
ATOM 4382 O O . VAL A 1 280 ? -28.63509 -15.66540 18.82228 1.000 10.74979 625 VAL A O 1
ATOM 4407 N N . THR A 1 281 ? -26.75804 -14.43735 18.94164 1.000 9.40359 626 THR A N 1
ATOM 4408 C CA . THR A 1 281 ? -25.93300 -15.60992 19.18625 1.000 9.71384 626 THR A CA 1
ATOM 4409 C C . THR A 1 281 ? -24.56778 -15.17226 19.68704 1.000 9.41032 626 THR A C 1
ATOM 4410 O O . THR A 1 281 ? -24.22900 -13.98333 19.70560 1.000 8.90949 626 THR A O 1
ATOM 4421 N N . SER A 1 282 ? -23.78438 -16.16731 20.08095 1.000 10.33295 627 SER A N 1
ATOM 4422 C CA . SER A 1 282 ? -22.42743 -15.97265 20.56233 1.000 10.79549 627 SER A CA 1
ATOM 4423 C C . SER A 1 282 ? -21.63663 -17.23641 20.25407 1.000 10.11674 627 SER A C 1
ATOM 4424 O O . SER A 1 282 ? -22.20026 -18.30834 20.01091 1.000 11.03223 627 SER A O 1
ATOM 4432 N N . HIS A 1 283 ? -20.32334 -17.08649 20.21158 1.000 9.36381 628 HIS A N 1
ATOM 4433 C CA . HIS A 1 283 ? -19.42699 -18.19477 19.89468 1.000 9.23674 628 HIS A CA 1
ATOM 4434 C C . HIS A 1 283 ? -18.22539 -18.14169 20.82181 1.000 9.55415 628 HIS A C 1
ATOM 4435 O O . HIS A 1 283 ? -17.53687 -17.11966 20.88991 1.000 9.79306 628 HIS A O 1
ATOM 4449 N N . ARG A 1 284 ? -17.97176 -19.24960 21.52514 1.000 10.65648 629 ARG A N 1
ATOM 4450 C CA . ARG A 1 284 ? -16.76676 -19.37264 22.34000 1.000 10.95585 629 ARG A CA 1
ATOM 4451 C C . ARG A 1 284 ? -15.59881 -19.74223 21.43383 1.000 11.71704 629 ARG A C 1
ATOM 4452 O O . ARG A 1 284 ? -15.64994 -20.76060 20.73264 1.000 13.29684 629 ARG A O 1
ATOM 4473 N N . PHE A 1 285 ? -14.54662 -18.93325 21.44995 1.000 10.85378 630 PHE A N 1
ATOM 4474 C CA . PHE A 1 285 ? -13.40823 -19.14069 20.54740 1.000 13.66104 630 PHE A CA 1
ATOM 4475 C C . PHE A 1 285 ? -12.66348 -20.41816 20.89171 1.000 17.38159 630 PHE A C 1
ATOM 4476 O O . PHE A 1 285 ? -12.44962 -20.68329 22.08087 1.000 21.53803 630 PHE A O 1
ATOM 4493 N N . SER A 1 299 ? -8.28958 -15.38060 30.26679 1.000 33.97297 644 SER A N 1
ATOM 4494 C CA . SER A 1 299 ? -6.94250 -15.54219 29.74843 1.000 32.81307 644 SER A CA 1
ATOM 4495 C C . SER A 1 299 ? -6.80549 -15.03390 28.30980 1.000 28.30896 644 SER A C 1
ATOM 4496 O O . SER A 1 299 ? -5.69957 -14.68430 27.89522 1.000 30.32353 644 SER A O 1
ATOM 4503 N N . TYR A 1 300 ? -7.91075 -14.98224 27.55612 1.000 20.99311 645 TYR A N 1
ATOM 4504 C CA . TYR A 1 300 ? -7.87779 -14.49027 26.18648 1.000 16.12975 645 TYR A CA 1
ATOM 4505 C C . TYR A 1 300 ? -9.07128 -13.59178 25.90753 1.000 13.26893 645 TYR A C 1
ATOM 4506 O O . TYR A 1 300 ? -10.13428 -13.73767 26.51432 1.000 13.05698 645 TYR A O 1
ATOM 4524 N N . PHE A 1 301 ? -8.89867 -12.68837 24.94476 1.000 10.66152 646 PHE A N 1
ATOM 4525 C CA . PHE A 1 301 ? -9.96974 -11.80372 24.51324 1.000 9.80930 646 PHE A CA 1
ATOM 4526 C C . PHE A 1 301 ? -10.05497 -11.79306 22.99819 1.000 7.90641 646 PHE A C 1
ATOM 4527 O O . PHE A 1 301 ? -9.04369 -11.92219 22.30575 1.000 9.11645 646 PHE A O 1
ATOM 4544 N N . ILE A 1 302 ? -11.28050 -11.71419 22.48155 1.000 7.87482 647 ILE A N 1
ATOM 4545 C CA . ILE A 1 302 ? -11.44736 -11.41502 21.06692 1.000 8.05245 647 ILE A CA 1
ATOM 4546 C C . ILE A 1 302 ? -10.87195 -10.02553 20.82919 1.000 7.83766 647 ILE A C 1
ATOM 4547 O O . ILE A 1 302 ? -11.05794 -9.11784 21.63862 1.000 8.52663 647 ILE A O 1
ATOM 4563 N N . SER A 1 303 ? -10.16082 -9.85734 19.72467 1.000 6.78876 648 SER A N 1
ATOM 4564 C CA . SER A 1 303 ? -9.40603 -8.63543 19.48980 1.000 7.19790 648 SER A CA 1
ATOM 4565 C C . SER A 1 303 ? -9.72394 -7.94766 18.17135 1.000 7.71117 648 SER A C 1
ATOM 4566 O O . SER A 1 303 ? -9.37393 -6.76303 18.01887 1.000 7.90268 648 SER A O 1
ATOM 4574 N N . ALA A 1 304 ? -10.39584 -8.61115 17.23562 1.000 7.16870 649 ALA A N 1
ATOM 4575 C CA . ALA A 1 304 ? -10.71592 -7.98151 15.96083 1.000 6.69616 649 ALA A CA 1
ATOM 4576 C C . ALA A 1 304 ? -11.81650 -8.78320 15.28095 1.000 6.13713 649 ALA A C 1
ATOM 4577 O O . ALA A 1 304 ? -11.81567 -10.01496 15.35085 1.000 6.78359 649 ALA A O 1
ATOM 4584 N N . VAL A 1 305 ? -12.74351 -8.08162 14.61610 1.000 7.77379 650 VAL A N 1
ATOM 4585 C CA . VAL A 1 305 ? -13.84153 -8.71228 13.88687 1.000 6.63941 650 VAL A CA 1
ATOM 4586 C C . VAL A 1 305 ? -14.13674 -7.90753 12.62693 1.000 7.63040 650 VAL A C 1
ATOM 4587 O O . VAL A 1 305 ? -13.92646 -6.69205 12.59310 1.000 8.00225 650 VAL A O 1
ATOM 4600 N N . CYS A 1 306 ? -14.65916 -8.57257 11.58884 1.000 6.77438 651 CYS A N 1
ATOM 4601 C CA A CYS A 1 306 ? -14.98801 -7.87929 10.33621 0.890 7.51205 651 CYS A CA 1
ATOM 4602 C CA B CYS A 1 306 ? -15.06327 -7.84081 10.38994 0.110 6.68141 651 CYS A CA 1
ATOM 4603 C C . CYS A 1 306 ? -16.02105 -8.65773 9.53184 1.000 6.68671 651 CYS A C 1
ATOM 4604 O O . CYS A 1 306 ? -15.72423 -9.76713 9.08277 1.000 7.19498 651 CYS A O 1
ATOM 4619 N N . TRP A 1 307 ? -17.19663 -8.09154 9.30564 1.000 6.81528 652 TRP A N 1
ATOM 4620 C CA . TRP A 1 307 ? -18.16822 -8.74609 8.43652 1.000 6.77662 652 TRP A CA 1
ATOM 4621 C C . TRP A 1 307 ? -17.65985 -8.75722 7.00114 1.000 6.82531 652 TRP A C 1
ATOM 4622 O O . TRP A 1 307 ? -16.94521 -7.84582 6.56002 1.000 7.86229 652 TRP A O 1
ATOM 4643 N N . LYS A 1 308 ? -18.07425 -9.78595 6.26648 1.000 6.85212 653 LYS A N 1
ATOM 4644 C CA . LYS A 1 308 ? -17.92707 -9.83255 4.81372 1.000 7.84910 653 LYS A CA 1
ATOM 4645 C C . LYS A 1 308 ? -19.14060 -9.11455 4.22774 1.000 8.22898 653 LYS A C 1
ATOM 4646 O O . LYS A 1 308 ? -20.17392 -9.70138 3.90401 1.000 8.97502 653 LYS A O 1
ATOM 4665 N N . SER A 1 309 ? -19.03136 -7.79830 4.16995 1.000 9.18354 654 SER A N 1
ATOM 4666 C CA . SER A 1 309 ? -20.10061 -6.90005 3.69916 1.000 10.60751 654 SER A CA 1
ATOM 4667 C C . SER A 1 309 ? -21.42168 -7.25159 4.36871 1.000 10.20860 654 SER A C 1
ATOM 4668 O O . SER A 1 309 ? -21.46769 -7.43372 5.59575 1.000 11.85153 654 SER A O 1
ATOM 4676 N N . ASP A 1 310 ? -22.52754 -7.33160 3.62671 1.000 10.40927 655 ASP A N 1
ATOM 4677 C CA A ASP A 1 310 ? -23.83479 -7.57651 4.21033 0.533 11.56033 655 ASP A CA 1
ATOM 4678 C CA B ASP A 1 310 ? -23.84343 -7.57730 4.18646 0.467 11.96272 655 ASP A CA 1
ATOM 4679 C C . ASP A 1 310 ? -24.17143 -9.05949 4.32167 1.000 12.70571 655 ASP A C 1
ATOM 4680 O O . ASP A 1 310 ? -25.32114 -9.40637 4.60482 1.000 16.07524 655 ASP A O 1
ATOM 4697 N N . SER A 1 311 ? -23.20675 -9.92694 4.16615 1.000 10.88781 656 SER A N 1
ATOM 4698 C CA . SER A 1 311 ? -23.42782 -11.35888 4.23794 1.000 10.88514 656 SER A CA 1
ATOM 4699 C C . SER A 1 311 ? -23.31794 -11.84074 5.67360 1.000 9.27595 656 SER A C 1
ATOM 4700 O O . SER A 1 311 ? -22.84199 -11.11886 6.56093 1.000 10.06487 656 SER A O 1
ATOM 4708 N N . PRO A 1 312 ? -23.76113 -13.07431 5.93569 1.000 10.08227 657 PRO A N 1
ATOM 4709 C CA . PRO A 1 312 ? -23.63358 -13.65565 7.27753 1.000 9.12839 657 PRO A CA 1
ATOM 4710 C C . PRO A 1 312 ? -22.23603 -14.14106 7.61695 1.000 8.19386 657 PRO A C 1
ATOM 4711 O O . PRO A 1 312 ? -22.04534 -14.67365 8.71193 1.000 9.00346 657 PRO A O 1
ATOM 4722 N N . THR A 1 313 ? -21.26808 -13.96897 6.72011 1.000 7.49156 658 THR A N 1
ATOM 4723 C CA . THR A 1 313 ? -19.89898 -14.40419 6.95603 1.000 7.96277 658 THR A CA 1
ATOM 4724 C C . THR A 1 313 ? -19.08701 -13.30314 7.63254 1.000 7.49253 658 THR A C 1
ATOM 4725 O O . THR A 1 313 ? -19.24087 -12.11891 7.31456 1.000 7.53971 658 THR A O 1
ATOM 4736 N N . MET A 1 314 ? -18.18429 -13.71427 8.52797 1.000 7.89328 659 MET A N 1
ATOM 4737 C CA A MET A 1 314 ? -17.40484 -12.79541 9.35532 0.554 8.20481 659 MET A CA 1
ATOM 4738 C CA B MET A 1 314 ? -17.35938 -12.74416 9.22471 0.446 9.23762 659 MET A CA 1
ATOM 4739 C C . MET A 1 314 ? -15.98938 -13.32583 9.53275 1.000 8.90815 659 MET A C 1
ATOM 4740 O O . MET A 1 314 ? -15.80753 -14.53271 9.68688 1.000 9.72710 659 MET A O 1
ATOM 4767 N N . LEU A 1 315 ? -15.01294 -12.43081 9.57061 1.000 7.35442 660 LEU A N 1
ATOM 4768 C CA . LEU A 1 315 ? -13.67501 -12.75471 10.03075 1.000 7.19775 660 LEU A CA 1
ATOM 4769 C C . LEU A 1 315 ? -13.54928 -12.37256 11.49795 1.000 7.85184 660 LEU A C 1
ATOM 4770 O O . LEU A 1 315 ? -14.13164 -11.38882 11.94505 1.000 7.62793 660 LEU A O 1
ATOM 4786 N N . THR A 1 316 ? -12.77448 -13.16517 12.24171 1.000 7.44563 661 THR A N 1
ATOM 4787 C CA . THR A 1 316 ? -12.59003 -12.92483 13.66641 1.000 8.38429 661 THR A CA 1
ATOM 4788 C C . THR A 1 316 ? -11.16695 -13.31084 14.05094 1.000 8.27307 661 THR A C 1
ATOM 4789 O O . THR A 1 316 ? -10.57329 -14.20468 13.43768 1.000 9.53515 661 THR A O 1
ATOM 4800 N N . ALA A 1 317 ? -10.64298 -12.66881 15.09601 1.000 7.14681 662 ALA A N 1
ATOM 4801 C CA . ALA A 1 317 ? -9.30903 -13.00201 15.58947 1.000 8.01394 662 ALA A CA 1
ATOM 4802 C C . ALA A 1 317 ? -9.24636 -12.68067 17.07027 1.000 7.86913 662 ALA A C 1
ATOM 4803 O O . ALA A 1 317 ? -9.99717 -11.83967 17.55758 1.000 8.17063 662 ALA A O 1
ATOM 4810 N N . ASN A 1 318 ? -8.35013 -13.35390 17.78511 1.000 8.53424 663 ASN A N 1
ATOM 4811 C CA . ASN A 1 318 ? -8.24841 -13.13697 19.21380 1.000 9.17462 663 ASN A CA 1
ATOM 4812 C C . ASN A 1 318 ? -6.81951 -12.86124 19.65923 1.000 8.77544 663 ASN A C 1
ATOM 4813 O O . ASN A 1 318 ? -5.88692 -12.74993 18.86199 1.000 9.56985 663 ASN A O 1
ATOM 4824 N N . SER A 1 319 ? -6.67879 -12.69242 20.96717 1.000 9.13160 664 SER A N 1
ATOM 4825 C CA . SER A 1 319 ? -5.42632 -12.23272 21.53943 1.000 10.02381 664 SER A CA 1
ATOM 4826 C C . SER A 1 319 ? -4.32731 -13.27696 21.47426 1.000 11.86410 664 SER A C 1
ATOM 4827 O O . SER A 1 319 ? -3.15864 -12.92525 21.68171 1.000 13.36297 664 SER A O 1
ATOM 4835 N N . GLN A 1 320 ? -4.65928 -14.52564 21.16602 1.000 11.93262 665 GLN A N 1
ATOM 4836 C CA . GLN A 1 320 ? -3.65763 -15.55827 20.92855 1.000 15.66521 665 GLN A CA 1
ATOM 4837 C C . GLN A 1 320 ? -3.16010 -15.54786 19.49117 1.000 14.54465 665 GLN A C 1
ATOM 4838 O O . GLN A 1 320 ? -2.17419 -16.22680 19.17785 1.000 17.18035 665 GLN A O 1
ATOM 4852 N N . GLY A 1 321 ? -3.81250 -14.79305 18.61653 1.000 12.10009 666 GLY A N 1
ATOM 4853 C CA . GLY A 1 321 ? -3.42175 -14.75531 17.22603 1.000 12.65610 666 GLY A CA 1
ATOM 4854 C C . GLY A 1 321 ? -4.17402 -15.71345 16.33497 1.000 13.66715 666 GLY A C 1
ATOM 4855 O O . GLY A 1 321 ? -3.85874 -15.81270 15.14222 1.000 15.95821 666 GLY A O 1
ATOM 4859 N N . THR A 1 322 ? -5.15979 -16.41641 16.86582 1.000 12.04279 667 THR A N 1
ATOM 4860 C CA . THR A 1 322 ? -5.95222 -17.31846 16.05031 1.000 12.24647 667 THR A CA 1
ATOM 4861 C C . THR A 1 322 ? -6.95110 -16.51505 15.24386 1.000 11.50895 667 THR A C 1
ATOM 4862 O O . THR A 1 322 ? -7.52873 -15.54757 15.74138 1.000 10.95523 667 THR A O 1
ATOM 4873 N N . ILE A 1 323 ? -7.13875 -16.92466 13.99646 1.000 11.33510 668 ILE A N 1
ATOM 4874 C CA . ILE A 1 323 ? -8.12873 -16.33800 13.09991 1.000 10.18019 668 ILE A CA 1
ATOM 4875 C C . ILE A 1 323 ? -9.18616 -17.38259 12.81249 1.000 9.54954 668 ILE A C 1
ATOM 4876 O O . ILE A 1 323 ? -8.85959 -18.53838 12.54059 1.000 10.67532 668 ILE A O 1
ATOM 4892 N N . LYS A 1 324 ? -10.45200 -16.98747 12.86519 1.000 9.57001 669 LYS A N 1
ATOM 4893 C CA . LYS A 1 324 ? -11.51814 -17.87770 12.42413 1.000 9.08463 669 LYS A CA 1
ATOM 4894 C C . LYS A 1 324 ? -12.44062 -17.16410 11.45473 1.000 9.03247 669 LYS A C 1
ATOM 4895 O O . LYS A 1 324 ? -12.75187 -15.97980 11.63441 1.000 11.06245 669 LYS A O 1
ATOM 4914 N N . VAL A 1 325 ? -12.89838 -17.90228 10.45252 1.000 8.74737 670 VAL A N 1
ATOM 4915 C CA . VAL A 1 325 ? -13.96763 -17.47306 9.56918 1.000 8.95260 670 VAL A CA 1
ATOM 4916 C C . VAL A 1 325 ? -15.24405 -18.10899 10.10472 1.000 8.29191 670 VAL A C 1
ATOM 4917 O O . VAL A 1 325 ? -15.33600 -19.34005 10.20437 1.000 9.24418 670 VAL A O 1
ATOM 4930 N N . LEU A 1 326 ? -16.20833 -17.26989 10.47112 1.000 8.99725 671 LEU A N 1
ATOM 4931 C CA . LEU A 1 326 ? -17.48450 -17.69875 11.03117 1.000 8.14033 671 LEU A CA 1
ATOM 4932 C C . LEU A 1 326 ? -18.61672 -17.31879 10.08409 1.000 9.49290 671 LEU A C 1
ATOM 4933 O O . LEU A 1 326 ? -18.50937 -16.35542 9.32588 1.000 10.76195 671 LEU A O 1
ATOM 4949 N N . VAL A 1 327 ? -19.71914 -18.05666 10.15842 1.000 8.18269 672 VAL A N 1
ATOM 4950 C CA A VAL A 1 327 ? -20.90941 -17.74490 9.37822 0.867 8.37656 672 VAL A CA 1
ATOM 4951 C CA B VAL A 1 327 ? -20.91012 -17.73966 9.37970 0.133 8.10694 672 VAL A CA 1
ATOM 4952 C C . VAL A 1 327 ? -22.13746 -17.90036 10.26582 1.000 8.40474 672 VAL A C 1
ATOM 4953 O O . VAL A 1 327 ? -22.33182 -18.94598 10.89396 1.000 9.48267 672 VAL A O 1
ATOM 4978 N N . LEU A 1 328 ? -22.96313 -16.86537 10.31213 1.000 9.07864 673 LEU A N 1
ATOM 4979 C CA . LEU A 1 328 ? -24.25045 -16.96760 10.98033 1.000 9.70438 673 LEU A CA 1
ATOM 4980 C C . LEU A 1 328 ? -25.07613 -18.04273 10.30053 1.000 10.80737 673 LEU A C 1
ATOM 4981 O O . LEU A 1 328 ? -25.13310 -18.10614 9.07163 1.000 13.15385 673 LEU A O 1
ATOM 4997 N N . ALA A 1 329 ? -25.73157 -18.88217 11.09837 1.000 11.14555 674 ALA A N 1
ATOM 4998 C CA . ALA A 1 329 ? -26.48316 -19.98205 10.52068 1.000 11.01472 674 ALA A CA 1
ATOM 4999 C C . ALA A 1 329 ? -27.70856 -20.26670 11.36976 1.000 13.44718 674 ALA A C 1
ATOM 5000 O O . ALA A 1 329 ? -27.76967 -19.92660 12.55484 1.000 12.15654 674 ALA A O 1
ATOM 5007 N N . ALA A 1 330 ? -28.69007 -20.88586 10.73024 1.000 17.42430 675 ALA A N 1
ATOM 5008 C CA . ALA A 1 330 ? -29.89294 -21.32519 11.40407 1.000 22.13267 675 ALA A CA 1
ATOM 5009 C C . ALA A 1 330 ? -29.51532 -22.29143 12.51902 1.000 25.98478 675 ALA A C 1
ATOM 5010 O O . ALA A 1 330 ? -30.14233 -22.31351 13.58863 1.000 27.96334 675 ALA A O 1
ATOM 5018 N N . GLU B 2 2 ? 0.89063 -2.70788 28.64573 1.000 33.67377 545 GLU B N 1
ATOM 5019 C CA . GLU B 2 2 ? 0.00102 -3.75047 28.12632 1.000 32.58366 545 GLU B CA 1
ATOM 5020 C C . GLU B 2 2 ? -0.75934 -3.29330 26.87547 1.000 25.32003 545 GLU B C 1
ATOM 5021 O O . GLU B 2 2 ? -1.25725 -2.17884 26.80356 1.000 25.19744 545 GLU B O 1
ATOM 5032 N N . ASP B 2 3 ? -0.84740 -4.18367 25.89743 1.000 18.53927 546 ASP B N 1
ATOM 5033 C CA . ASP B 2 3 ? -1.23075 -3.81183 24.54565 1.000 14.28427 546 ASP B CA 1
ATOM 5034 C C . ASP B 2 3 ? -2.74035 -3.89295 24.33150 1.000 11.69241 546 ASP B C 1
ATOM 5035 O O . ASP B 2 3 ? -3.45591 -4.64002 24.99120 1.000 11.30557 546 ASP B O 1
ATOM 5044 N N . GLN B 2 4 ? -3.20662 -3.11048 23.36006 1.000 10.00391 547 GLN B N 1
ATOM 5045 C CA . GLN B 2 4 ? -4.61616 -3.06687 22.98400 1.000 8.80170 547 GLN B CA 1
ATOM 5046 C C . GLN B 2 4 ? -5.51311 -2.81791 24.19313 1.000 8.90878 547 GLN B C 1
ATOM 5047 O O . GLN B 2 4 ? -6.58006 -3.41297 24.33235 1.000 9.49011 547 GLN B O 1
ATOM 5061 N N . MET B 2 5 ? -5.08666 -1.89585 25.05265 1.000 9.42418 548 MET B N 1
ATOM 5062 C CA A MET B 2 5 ? -5.88141 -1.46600 26.19317 0.409 10.14007 548 MET B CA 1
ATOM 5063 C CA B MET B 2 5 ? -5.87078 -1.45810 26.19944 0.591 9.63272 548 MET B CA 1
ATOM 5064 C C . MET B 2 5 ? -6.47252 -0.09612 25.88896 1.000 9.21707 548 MET B C 1
ATOM 5065 O O . MET B 2 5 ? -5.75498 0.82269 25.48555 1.000 10.59696 548 MET B O 1
ATOM 5092 N N . VAL B 2 6 ? -7.77248 0.02894 26.07654 1.000 9.21397 549 VAL B N 1
ATOM 5093 C CA . VAL B 2 6 ? -8.46111 1.28850 25.77342 1.000 9.48943 549 VAL B CA 1
ATOM 5094 C C . VAL B 2 6 ? -8.06920 2.34938 26.79625 1.000 11.28914 549 VAL B C 1
ATOM 5095 O O . VAL B 2 6 ? -8.17878 2.10978 28.01125 1.000 14.74469 549 VAL B O 1
ATOM 5108 N N . PRO B 2 7 ? -7.64146 3.53515 26.37301 1.000 11.96002 550 PRO B N 1
ATOM 5109 C CA . PRO B 2 7 ? -7.25334 4.55498 27.35571 1.000 17.40138 550 PRO B CA 1
ATOM 5110 C C . PRO B 2 7 ? -8.41560 4.91902 28.25989 1.000 24.88297 550 PRO B C 1
ATOM 5111 O O . PRO B 2 7 ? -9.57853 4.91576 27.84812 1.000 26.13825 550 PRO B O 1
ATOM 5122 N N . SER B 2 8 ? -8.07819 5.22061 29.51164 1.000 30.53785 551 SER B N 1
ATOM 5123 C CA . SER B 2 8 ? -9.05181 5.34220 30.59659 1.000 35.50785 551 SER B CA 1
ATOM 5124 C C . SER B 2 8 ? -9.11534 6.75736 31.15983 1.000 37.54908 551 SER B C 1
ATOM 5125 O O . SER B 2 8 ? -10.14102 7.42866 31.04596 1.000 38.95290 551 SER B O 1
#

Sequence (305 aa):
RYSRLRVIAEIRNIVSSIEFDRDDELFATAGVSRCCIKVFDFSSSVVNEPQCCPIVEMSTRSKLSCLSWNKHEKNHIASSDYEGIIVTVWDVTTRQSLMEYEEHEKKRAWSSVDFSRTEEPSSMLVSGSDDCKKVKVWTRQEASVVINIDMMKANIICVKYNPGSSNYIAVGSADHHIHYYDLRNISQPLHVFSSGHKKAVSYVKKFLSNNELASASTDSTLRLWDVKDNLPVRTFRRGHTNEKNFVGLTVNSSEYLACGSSETNEVYVYHKEIITRPVVTSHRFSYFISAVCCWKSDDSPTMMLTANSQGTIKVLVVLAAEDQMMVPS

InterPro domains:
  IPR001680 WD40 repeat [PF00400] (369-399)
  IPR001680 WD40 repeat [PF00400] (455-491)
  IPR001680 WD40 repeat [PF00400] (540-576)
  IPR001680 WD40 repeat [PS50082] (459-491)
  IPR001680 WD40 repeat [PS50082] (545-585)
  IPR001680 WD40 repeat [SM00320] (355-399)
  IPR001680 WD40 repeat [SM00320] (410-449)
  IPR001680 WD40 repeat [SM00320] (452-492)
  IPR001680 WD40 repeat [SM00320] (493-534)
  IPR001680 WD40 repeat [SM00320] (538-576)
  IPR001680 WD40 repeat [SM00320] (579-618)
  IPR001680 WD40 repeat [SM00320] (633-672)
  IPR001841 Zinc finger, RING-type [PF13923] (52-89)
  IPR001841 Zinc finger, RING-type [PS50089] (52-90)
  IPR001841 Zinc finger, RING-type [SM00184] (52-89)
  IPR013083 Zinc finger, RING/FYVE/PHD-type [G3DSA:3.30.40.10] (39-142)
  IPR015943 WD40/YVTN repeat-like-containing domain superfamily [G3DSA:2.130.10.10] (342-675)
  IPR017907 Zinc finger, RING-type, conserved site [PS00518] (67-76)
  IPR019775 WD40 repeat, conserved site [PS00678] (563-577)
  IPR036322 WD40-repeat-containing domain superfamily [SSF50978] (372-670)

B-factor: mean 15.64, std 9.4, range [5.06, 72.24]

Radius of gyration: 17.51 Å; Cα contacts (8 Å, |Δi|>4): 1039; chains: 2; bounding box: 42×52×36 Å

Foldseek 3Di:
DFQEKDFQFKDAAFWQEWQAFLQSQKIWTFFQVQKIFIFGVVCRRPDNGHGPAIAGHPFGWQYKEHFNPPRQWMWTWGQQGWIFIAGRVVSDTQAIARPDRGGWRYKYAANPVRQWMWIFAQSQKIFIPHPDRYTPDIARHDGGWLWYAQNPDNQWMWTWGQVQWIFIARNVDRPGGPDIGHDGPGTWNDWDAQHNFWIWTDGLSQWIWIAGNVVTGTDAIAHDAHRNDAQQEWEHYNFKIWTKHQQQKIFIPGPVDRYTSYMGRRVKIWNYKYASHPAQWIWTAINNGMITIIGGDD/DPPDDDD